Protein AF-A0A9D8F6D7-F1 (afdb_monomer_lite)

Structure (mmCIF, N/CA/C/O backbone):
data_AF-A0A9D8F6D7-F1
#
_entry.id   AF-A0A9D8F6D7-F1
#
loop_
_atom_site.group_PDB
_atom_site.id
_atom_site.type_symbol
_atom_site.label_atom_id
_atom_site.label_alt_id
_atom_site.label_comp_id
_atom_site.label_asym_id
_atom_site.label_entity_id
_atom_site.label_seq_id
_atom_site.pdbx_PDB_ins_code
_atom_site.Cartn_x
_atom_site.Cartn_y
_atom_site.Cartn_z
_atom_site.occupancy
_atom_site.B_iso_or_equiv
_atom_site.auth_seq_id
_atom_site.auth_comp_id
_atom_site.auth_asym_id
_atom_site.auth_atom_id
_atom_site.pdbx_PDB_model_num
ATOM 1 N N . MET A 1 1 ? -21.384 5.033 -8.209 1.00 51.31 1 MET A N 1
ATOM 2 C CA . MET A 1 1 ? -20.042 5.285 -8.781 1.00 51.31 1 MET A CA 1
ATOM 3 C C . MET A 1 1 ? -19.835 6.785 -8.864 1.00 51.31 1 MET A C 1
ATOM 5 O O . MET A 1 1 ? -20.815 7.475 -9.099 1.00 51.31 1 MET A O 1
ATOM 9 N N . MET A 1 2 ? -18.619 7.281 -8.631 1.00 64.06 2 MET A N 1
ATOM 10 C CA . MET A 1 2 ? -18.254 8.687 -8.852 1.00 64.06 2 MET A CA 1
ATOM 11 C C . MET A 1 2 ? -17.692 8.787 -10.283 1.00 64.06 2 MET A C 1
ATOM 13 O O . MET A 1 2 ? -16.533 8.427 -10.474 1.00 64.06 2 MET A O 1
ATOM 17 N N . PRO A 1 3 ? -18.507 9.145 -11.294 1.00 61.94 3 PRO A N 1
ATOM 18 C CA . PRO A 1 3 ? -18.174 8.940 -12.710 1.00 61.94 3 PRO A CA 1
ATOM 19 C C . PRO A 1 3 ? -16.981 9.775 -13.191 1.00 61.94 3 PRO A C 1
ATOM 21 O O . PRO A 1 3 ? -16.300 9.372 -14.127 1.00 61.94 3 PRO A O 1
ATOM 24 N N . ASP A 1 4 ? -16.696 10.888 -12.517 1.00 76.50 4 ASP A N 1
ATOM 25 C CA . ASP A 1 4 ? -15.629 11.817 -12.902 1.00 76.50 4 ASP A CA 1
ATOM 26 C C . ASP A 1 4 ? -14.266 11.463 -12.282 1.00 76.50 4 ASP A C 1
ATOM 28 O O . ASP A 1 4 ? -13.257 12.112 -12.559 1.00 76.50 4 ASP A O 1
ATOM 32 N N . LEU A 1 5 ? -14.210 10.435 -11.424 1.00 78.00 5 LEU A N 1
ATOM 33 C CA . LEU A 1 5 ? -12.960 9.974 -10.829 1.00 78.00 5 LEU A CA 1
ATOM 34 C C . LEU A 1 5 ? -12.329 8.876 -11.679 1.00 78.00 5 LEU A C 1
ATOM 36 O O . LEU A 1 5 ? -12.942 7.851 -11.974 1.00 78.00 5 LEU A O 1
ATOM 40 N N . MET A 1 6 ? -11.052 9.072 -12.007 1.00 85.94 6 MET A N 1
ATOM 41 C CA . MET A 1 6 ? -10.253 8.095 -12.735 1.00 85.94 6 MET A CA 1
ATOM 42 C C . MET A 1 6 ? -10.261 6.733 -12.028 1.00 85.94 6 MET A C 1
ATOM 44 O O . MET A 1 6 ? -9.765 6.586 -10.907 1.00 85.94 6 MET A O 1
ATOM 48 N N . GLN A 1 7 ? -10.735 5.711 -12.735 1.00 87.44 7 GLN A N 1
ATOM 49 C CA . GLN A 1 7 ? -10.592 4.326 -12.319 1.00 87.44 7 GLN A CA 1
ATOM 50 C C . GLN A 1 7 ? -9.231 3.785 -12.768 1.00 87.44 7 GLN A C 1
ATOM 52 O O . GLN A 1 7 ? -8.994 3.562 -13.951 1.00 87.44 7 GLN A O 1
ATOM 57 N N . VAL A 1 8 ? -8.327 3.558 -11.813 1.00 90.69 8 VAL A N 1
ATOM 58 C CA . VAL A 1 8 ? -6.956 3.113 -12.123 1.00 90.69 8 VAL A CA 1
ATOM 59 C C . VAL A 1 8 ? -6.908 1.645 -12.564 1.00 90.69 8 VAL A C 1
ATOM 61 O O . VAL A 1 8 ? -6.073 1.263 -13.378 1.00 90.69 8 VAL A O 1
ATOM 64 N N . ALA A 1 9 ? -7.808 0.803 -12.061 1.00 90.88 9 ALA A N 1
ATOM 65 C CA . ALA A 1 9 ? -7.942 -0.580 -12.502 1.00 90.88 9 ALA A CA 1
ATOM 66 C C . ALA A 1 9 ? -9.404 -1.041 -12.397 1.00 90.88 9 ALA A C 1
ATOM 68 O O . ALA A 1 9 ? -10.123 -0.596 -11.491 1.00 90.88 9 ALA A O 1
ATOM 69 N N . PRO A 1 10 ? -9.859 -1.954 -13.274 1.00 90.12 10 PRO A N 1
ATOM 70 C CA . PRO A 1 10 ? -11.062 -2.741 -13.022 1.00 90.12 10 PRO A CA 1
ATOM 71 C C . PRO A 1 10 ? -10.991 -3.429 -11.649 1.00 90.12 10 PRO A C 1
ATOM 73 O O . PRO A 1 10 ? -9.883 -3.737 -11.189 1.00 90.12 10 PRO A O 1
ATOM 76 N N . PRO A 1 11 ? -12.134 -3.706 -10.988 1.00 88.44 11 PRO A N 1
ATOM 77 C CA . PRO A 1 11 ? -12.141 -4.538 -9.790 1.00 88.44 11 PRO A CA 1
ATOM 78 C C . PRO A 1 11 ? -11.362 -5.832 -10.036 1.00 88.44 11 PRO A C 1
ATOM 80 O O . PRO A 1 11 ? -11.373 -6.352 -11.149 1.00 88.44 11 PRO A O 1
ATOM 83 N N . THR A 1 12 ? -10.641 -6.296 -9.014 1.00 85.94 12 THR A N 1
ATOM 84 C CA . THR A 1 12 ? -9.797 -7.509 -9.012 1.00 85.94 12 THR A CA 1
ATOM 85 C C . THR A 1 12 ? -8.627 -7.550 -10.006 1.00 85.94 12 THR A C 1
ATOM 87 O O . THR A 1 12 ? -7.770 -8.415 -9.862 1.00 85.94 12 THR A O 1
ATOM 90 N N . ALA A 1 13 ? -8.530 -6.632 -10.974 1.00 90.31 13 ALA A N 1
ATOM 91 C CA . ALA A 1 13 ? -7.471 -6.652 -11.989 1.00 90.31 13 ALA A CA 1
ATOM 92 C C . ALA A 1 13 ? -6.094 -6.257 -11.433 1.00 90.31 13 ALA A C 1
ATOM 94 O O . ALA A 1 13 ? -5.071 -6.751 -11.899 1.00 90.31 13 ALA A O 1
ATOM 95 N N . ALA A 1 14 ? -6.066 -5.376 -10.433 1.00 89.81 14 ALA A N 1
ATOM 96 C CA . ALA A 1 14 ? -4.858 -5.033 -9.698 1.00 89.81 14 ALA A CA 1
ATOM 97 C C . ALA A 1 14 ? -5.208 -4.637 -8.263 1.00 89.81 14 ALA A C 1
ATOM 99 O O . ALA A 1 14 ? -6.160 -3.894 -8.020 1.00 89.81 14 ALA A O 1
ATOM 100 N N . TRP A 1 15 ? -4.407 -5.100 -7.305 1.00 87.19 15 TRP A N 1
ATOM 101 C CA . TRP A 1 15 ? -4.507 -4.631 -5.927 1.00 87.19 15 TRP A CA 1
ATOM 102 C C . TRP A 1 15 ? -3.853 -3.248 -5.782 1.00 87.19 15 TRP A C 1
ATOM 104 O O . TRP A 1 15 ? -2.752 -3.025 -6.295 1.00 87.19 15 TRP A O 1
ATOM 114 N N . SER A 1 16 ? -4.527 -2.327 -5.094 1.00 87.12 16 SER A N 1
ATOM 115 C CA . SER A 1 16 ? -4.027 -0.983 -4.805 1.00 87.12 16 SER A CA 1
ATOM 116 C C . SER A 1 16 ? -4.606 -0.473 -3.497 1.00 87.12 16 SER A C 1
ATOM 118 O O . SER A 1 16 ? -5.827 -0.418 -3.343 1.00 87.12 16 SER A O 1
ATOM 120 N N . TYR A 1 17 ? -3.746 -0.021 -2.590 1.00 83.94 17 TYR A N 1
ATOM 121 C CA . TYR A 1 17 ? -4.181 0.628 -1.361 1.00 83.94 17 TYR A CA 1
ATOM 122 C C . TYR A 1 17 ? -5.011 1.883 -1.671 1.00 83.94 17 TYR A C 1
ATOM 124 O O . TYR A 1 17 ? -4.597 2.736 -2.465 1.00 83.94 17 TYR A O 1
ATOM 132 N N . ASN A 1 18 ? -6.189 2.001 -1.052 1.00 82.62 18 ASN A N 1
ATOM 133 C CA . ASN A 1 18 ? -7.173 3.021 -1.400 1.00 82.62 18 ASN A CA 1
ATOM 134 C C . ASN A 1 18 ? -7.941 3.531 -0.168 1.00 82.62 18 ASN A C 1
ATOM 136 O O . ASN A 1 18 ? -8.939 2.941 0.239 1.00 82.62 18 ASN A O 1
ATOM 140 N N . ASN A 1 19 ? -7.517 4.679 0.373 1.00 83.75 19 ASN A N 1
ATOM 141 C CA . ASN A 1 19 ? -8.223 5.355 1.470 1.00 83.75 19 ASN A CA 1
ATOM 142 C C . ASN A 1 19 ? -9.664 5.737 1.095 1.00 83.75 19 ASN A C 1
ATOM 144 O O . ASN A 1 19 ? -10.561 5.564 1.911 1.00 83.75 19 ASN A O 1
ATOM 148 N N . ALA A 1 20 ? -9.908 6.193 -0.140 1.00 84.12 20 ALA A N 1
ATOM 149 C CA . ALA A 1 20 ? -11.258 6.540 -0.588 1.00 84.12 20 ALA A CA 1
ATOM 150 C C . ALA A 1 20 ? -12.185 5.312 -0.612 1.00 84.12 20 ALA A C 1
ATOM 152 O O . ALA A 1 20 ? -13.378 5.433 -0.350 1.00 84.12 20 ALA A O 1
ATOM 153 N N . GLY A 1 21 ? -11.633 4.119 -0.862 1.00 86.38 21 GLY A N 1
ATOM 154 C CA . GLY A 1 21 ? -12.355 2.854 -0.725 1.00 86.38 21 GLY A CA 1
ATOM 155 C C . GLY A 1 21 ? -12.873 2.636 0.699 1.00 86.38 21 GLY A C 1
ATOM 156 O O . GLY A 1 21 ? -14.044 2.316 0.876 1.00 86.38 21 GLY A O 1
ATOM 157 N N . PHE A 1 22 ? -12.049 2.906 1.716 1.00 86.44 22 PHE A N 1
ATOM 158 C CA . PHE A 1 22 ? -12.490 2.864 3.113 1.00 86.44 22 PHE A CA 1
ATOM 159 C C . PHE A 1 22 ? -13.541 3.936 3.427 1.00 86.44 22 PHE A C 1
ATOM 161 O O . PHE A 1 22 ? -14.485 3.660 4.169 1.00 86.44 22 PHE A O 1
ATOM 168 N N . SER A 1 23 ? -13.441 5.142 2.857 1.00 88.44 23 SER A N 1
ATOM 169 C CA . SER A 1 23 ? -14.488 6.169 2.994 1.00 88.44 23 SER A CA 1
ATOM 170 C C . SER A 1 23 ? -15.832 5.688 2.425 1.00 88.44 23 SER A C 1
ATOM 172 O O . SER A 1 23 ? -16.872 5.884 3.051 1.00 88.44 23 SER A O 1
ATOM 174 N N . VAL A 1 24 ? -15.820 4.989 1.281 1.00 89.62 24 VAL A N 1
ATOM 175 C CA . VAL A 1 24 ? -17.025 4.362 0.707 1.00 89.62 24 VAL A CA 1
ATOM 176 C C . VAL A 1 24 ? -17.585 3.286 1.638 1.00 89.62 24 VAL A C 1
ATOM 178 O O . VAL A 1 24 ? -18.791 3.277 1.871 1.00 89.62 24 VAL A O 1
ATOM 181 N N . SER A 1 25 ? -16.742 2.430 2.225 1.00 88.06 25 SER A N 1
ATOM 182 C CA . SER A 1 25 ? -17.189 1.451 3.231 1.00 88.06 25 SER A CA 1
ATOM 183 C C . SER A 1 25 ? -17.844 2.125 4.439 1.00 88.06 25 SER A C 1
ATOM 185 O O . SER A 1 25 ? -18.863 1.647 4.930 1.00 88.06 25 SER A O 1
ATOM 187 N N . GLY A 1 26 ? -17.318 3.273 4.875 1.00 89.81 26 GLY A N 1
ATOM 188 C CA . GLY A 1 26 ? -17.944 4.089 5.913 1.00 89.81 26 GLY A CA 1
ATOM 189 C C . GLY A 1 26 ? -19.344 4.548 5.525 1.00 89.81 26 GLY A C 1
ATOM 190 O O . GLY A 1 26 ? -20.290 4.351 6.282 1.00 89.81 26 GLY A O 1
ATOM 191 N N . ARG A 1 27 ? -19.510 5.055 4.298 1.00 92.25 27 ARG A N 1
ATOM 192 C CA . ARG A 1 27 ? -20.824 5.468 3.791 1.00 92.25 27 ARG A CA 1
ATOM 193 C C . ARG A 1 27 ? -21.821 4.309 3.713 1.00 92.25 27 ARG A C 1
ATOM 195 O O . ARG A 1 27 ? -23.011 4.523 3.950 1.00 92.25 27 ARG A O 1
ATOM 202 N N . VAL A 1 28 ? -21.351 3.107 3.371 1.00 93.44 28 VAL A N 1
ATOM 203 C CA . VAL A 1 28 ? -22.163 1.881 3.411 1.00 93.44 28 VAL A CA 1
ATOM 204 C C . VAL A 1 28 ? -22.603 1.588 4.842 1.00 93.44 28 VAL A C 1
ATOM 206 O O . VAL A 1 28 ? -23.786 1.341 5.055 1.00 93.44 28 VAL A O 1
ATOM 209 N N . MET A 1 29 ? -21.693 1.680 5.818 1.00 89.19 29 MET A N 1
ATOM 210 C CA . MET A 1 29 ? -22.029 1.473 7.227 1.00 89.19 29 MET A CA 1
ATOM 211 C C . MET A 1 29 ? -23.115 2.450 7.688 1.00 89.19 29 MET A C 1
ATOM 213 O O . MET A 1 29 ? -24.134 2.004 8.196 1.00 89.19 29 MET A O 1
ATOM 217 N N . GLU A 1 30 ? -22.973 3.743 7.389 1.00 94.81 30 GLU A N 1
ATOM 218 C CA . GLU A 1 30 ? -23.989 4.759 7.706 1.00 94.81 30 GLU A CA 1
ATOM 219 C C . GLU A 1 30 ? -25.356 4.461 7.074 1.00 94.81 30 GLU A C 1
ATOM 221 O O . GLU A 1 30 ? -26.399 4.670 7.690 1.00 94.81 30 GLU A O 1
ATOM 226 N N . ALA A 1 31 ? -25.372 3.981 5.825 1.00 96.88 31 ALA A N 1
ATOM 227 C CA . ALA A 1 31 ? -26.613 3.636 5.135 1.00 96.88 31 ALA A CA 1
ATOM 228 C C . ALA A 1 31 ? -27.315 2.424 5.765 1.00 96.8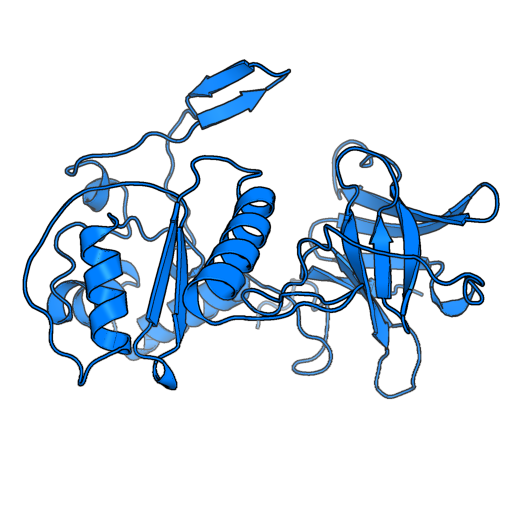8 31 ALA A C 1
ATOM 230 O O . ALA A 1 31 ? -28.542 2.385 5.793 1.00 96.88 31 ALA A O 1
ATOM 231 N N . VAL A 1 32 ? -26.545 1.447 6.250 1.00 96.00 32 VAL A N 1
ATOM 232 C CA . VAL A 1 32 ? -27.067 0.220 6.863 1.00 96.00 32 VAL A CA 1
ATOM 233 C C . VAL A 1 32 ? -27.518 0.461 8.303 1.00 96.00 32 VAL A C 1
ATOM 235 O O . VAL A 1 32 ? -28.565 -0.042 8.699 1.00 96.00 32 VAL A O 1
ATOM 238 N N . THR A 1 33 ? -26.753 1.222 9.090 1.00 91.62 33 THR A N 1
ATOM 239 C CA . THR A 1 33 ? -27.053 1.464 10.510 1.00 91.62 33 THR A CA 1
ATOM 240 C C . THR A 1 33 ? -28.053 2.596 10.726 1.00 91.62 33 THR A C 1
ATOM 242 O O . THR A 1 33 ? -28.676 2.662 11.782 1.00 91.62 33 THR A O 1
ATOM 245 N N . GLY A 1 34 ? -28.193 3.512 9.762 1.00 97.38 34 GLY A N 1
ATOM 246 C CA . GLY A 1 34 ? -28.982 4.735 9.927 1.00 97.38 34 GLY A CA 1
ATOM 247 C C . GLY A 1 34 ? -28.351 5.751 10.887 1.00 97.38 34 GLY A C 1
ATOM 248 O O . GLY A 1 34 ? -29.011 6.711 11.280 1.00 97.38 34 GLY A O 1
ATOM 249 N N . THR A 1 35 ? -27.087 5.558 11.269 1.00 96.31 35 THR A N 1
ATOM 250 C CA . THR A 1 35 ? -26.329 6.436 12.171 1.00 96.31 35 THR A CA 1
ATOM 251 C C . THR A 1 35 ? -25.126 7.046 11.453 1.00 96.31 35 THR A C 1
ATOM 253 O O . THR A 1 35 ? -24.725 6.584 10.387 1.00 96.31 35 THR A O 1
ATOM 256 N N . SER A 1 36 ? -24.547 8.115 12.012 1.00 94.38 36 SER A N 1
ATOM 257 C CA . SER A 1 36 ? -23.292 8.669 11.487 1.00 94.38 36 SER A CA 1
ATOM 258 C C . SER A 1 36 ? -22.150 7.670 11.657 1.00 94.38 36 SER A C 1
ATOM 260 O O . SER A 1 36 ? -22.187 6.833 12.560 1.00 94.38 36 SER A O 1
ATOM 262 N N . ILE A 1 37 ? -21.098 7.790 10.843 1.00 92.19 37 ILE A N 1
ATOM 263 C CA . ILE A 1 37 ? -19.952 6.883 10.936 1.00 92.19 37 ILE A CA 1
ATOM 264 C C . ILE A 1 37 ? -19.327 6.872 12.338 1.00 92.19 37 ILE A C 1
ATOM 266 O O . ILE A 1 37 ? -19.008 5.809 12.863 1.00 92.19 37 ILE A O 1
ATOM 270 N N . ASN A 1 38 ? -19.232 8.042 12.972 1.00 92.25 38 ASN A N 1
ATOM 271 C CA . ASN A 1 38 ? -18.690 8.203 14.322 1.00 92.25 38 ASN A CA 1
ATOM 272 C C . ASN A 1 38 ? -19.540 7.456 15.356 1.00 92.25 38 ASN A C 1
ATOM 274 O O . ASN A 1 38 ? -19.009 6.741 16.202 1.00 92.25 38 ASN A O 1
ATOM 278 N N . GLN A 1 39 ? -20.868 7.575 15.249 1.00 93.25 39 GLN A N 1
ATOM 279 C CA . GLN A 1 39 ? -21.798 6.880 16.135 1.00 93.25 39 GLN A CA 1
ATOM 280 C C . GLN A 1 39 ? -21.762 5.367 15.901 1.00 93.25 39 GLN A C 1
ATOM 282 O O . GLN A 1 39 ? -21.666 4.600 16.849 1.00 93.25 39 GLN A O 1
ATOM 287 N N . ALA A 1 40 ? -21.774 4.930 14.640 1.00 91.31 40 ALA A N 1
ATOM 288 C CA . ALA A 1 40 ? -21.710 3.517 14.287 1.00 91.31 40 ALA A CA 1
ATOM 289 C C . ALA A 1 40 ? -20.424 2.850 14.800 1.00 91.31 40 ALA A C 1
ATOM 291 O O . ALA A 1 40 ? -20.491 1.786 15.405 1.00 91.31 40 ALA A O 1
ATOM 292 N N . VAL A 1 41 ? -19.254 3.470 14.607 1.00 88.00 41 VAL A N 1
ATOM 293 C CA . VAL A 1 41 ? -17.980 2.935 15.122 1.00 88.00 41 VAL A CA 1
ATOM 294 C C . VAL A 1 41 ? -17.984 2.892 16.654 1.00 88.00 41 VAL A C 1
ATOM 296 O O . VAL A 1 41 ? -17.540 1.905 17.243 1.00 88.00 41 VAL A O 1
ATOM 299 N N . ARG A 1 42 ? -18.527 3.923 17.311 1.00 90.06 42 ARG A N 1
ATOM 300 C CA . ARG A 1 42 ? -18.669 3.947 18.769 1.00 90.06 42 ARG A CA 1
ATOM 301 C C . ARG A 1 42 ? -19.537 2.793 19.277 1.00 90.06 42 ARG A C 1
ATOM 303 O O . ARG A 1 42 ? -19.084 2.036 20.130 1.00 90.06 42 ARG A O 1
ATOM 310 N N . ASP A 1 43 ? -20.736 2.633 18.728 1.00 86.31 43 ASP A N 1
ATOM 311 C CA . ASP A 1 43 ? -21.730 1.675 19.227 1.00 86.31 43 ASP A CA 1
ATOM 312 C C . ASP A 1 43 ? -21.400 0.226 18.878 1.00 86.31 43 ASP A C 1
ATOM 314 O O . ASP A 1 43 ? -21.698 -0.677 19.654 1.00 86.31 43 ASP A O 1
ATOM 318 N N . LEU A 1 44 ? -20.797 -0.008 17.710 1.00 82.00 44 LEU A N 1
ATOM 319 C CA . LEU A 1 44 ? -20.509 -1.356 17.221 1.00 82.00 44 LEU A CA 1
ATOM 320 C C . LEU A 1 44 ? -19.133 -1.866 17.652 1.00 82.00 44 LEU A C 1
ATOM 322 O O . LEU A 1 44 ? -18.928 -3.077 17.683 1.00 82.00 44 LEU A O 1
ATOM 326 N N . ILE A 1 45 ? -18.184 -0.968 17.944 1.00 84.88 45 ILE A N 1
ATOM 327 C CA . ILE A 1 45 ? -16.787 -1.337 18.208 1.00 84.88 45 ILE A CA 1
ATOM 328 C C . ILE A 1 45 ? -16.322 -0.783 19.551 1.00 84.88 45 ILE A C 1
ATOM 330 O O . ILE A 1 45 ? -15.958 -1.563 20.427 1.00 84.88 45 ILE A O 1
ATOM 334 N N . PHE A 1 46 ? -16.323 0.539 19.742 1.00 89.69 46 PHE A N 1
ATOM 335 C CA . PHE A 1 46 ? -15.664 1.126 20.916 1.00 89.69 46 PHE A CA 1
ATOM 336 C C . PHE A 1 46 ? -16.349 0.732 22.225 1.00 89.69 46 PHE A C 1
ATOM 338 O O . PHE A 1 46 ? -15.694 0.240 23.138 1.00 89.69 46 PHE A O 1
ATOM 345 N N . THR A 1 47 ? -17.667 0.906 22.319 1.00 87.31 47 THR A N 1
ATOM 346 C CA . THR A 1 47 ? -18.427 0.602 23.534 1.00 87.31 47 THR A CA 1
ATOM 347 C C . THR A 1 47 ? -18.474 -0.900 23.842 1.00 87.31 47 THR A C 1
ATOM 349 O O . THR A 1 47 ? -18.155 -1.249 24.979 1.00 87.31 47 THR A O 1
ATOM 352 N N . PRO A 1 48 ? -18.787 -1.807 22.890 1.00 81.62 48 PRO A N 1
ATOM 353 C CA . PRO A 1 48 ? -18.824 -3.246 23.170 1.00 81.62 48 PRO A CA 1
ATOM 354 C C . PRO A 1 48 ? -17.472 -3.829 23.585 1.00 81.62 48 PRO A C 1
ATOM 356 O O . PRO A 1 48 ? -17.431 -4.750 24.395 1.00 81.62 48 PRO A O 1
ATOM 359 N N . LEU A 1 49 ? -16.373 -3.289 23.050 1.00 79.06 49 LEU A N 1
ATOM 360 C CA . LEU A 1 49 ? -15.020 -3.745 23.373 1.00 79.06 49 LEU A CA 1
ATOM 361 C C . LEU A 1 49 ? -14.396 -2.997 24.558 1.00 79.06 49 LEU A C 1
ATOM 363 O O . LEU A 1 49 ? -13.259 -3.288 24.909 1.00 79.06 49 LEU A O 1
ATOM 367 N N . GLY A 1 50 ? -15.110 -2.049 25.175 1.00 86.00 50 GLY A N 1
ATOM 368 C CA . GLY A 1 50 ? -14.621 -1.295 26.331 1.00 86.00 50 GLY A CA 1
ATOM 369 C C . GLY A 1 50 ? -13.496 -0.300 26.021 1.00 86.00 50 GLY A C 1
ATOM 370 O O . GLY A 1 50 ? -12.744 0.052 26.925 1.00 86.00 50 GLY A O 1
ATOM 371 N N . LEU A 1 51 ? -13.389 0.175 24.775 1.00 89.75 51 LEU A N 1
ATOM 372 C CA . LEU A 1 51 ? -12.340 1.091 24.310 1.00 89.75 51 LEU A CA 1
ATOM 373 C C . LEU A 1 51 ? -12.622 2.530 24.774 1.00 89.75 51 LEU A C 1
ATOM 375 O O . LEU A 1 51 ? -13.060 3.385 24.002 1.00 89.75 51 LEU A O 1
ATOM 379 N N . ALA A 1 52 ? -12.445 2.780 26.071 1.00 89.44 52 ALA A N 1
ATOM 380 C CA . ALA A 1 52 ? -12.911 3.991 26.748 1.00 89.44 52 ALA A CA 1
ATOM 381 C C . ALA A 1 52 ? -12.250 5.299 26.268 1.00 89.44 52 ALA A C 1
ATOM 383 O O . ALA A 1 52 ? -12.821 6.376 26.442 1.00 89.44 52 ALA A O 1
ATOM 384 N N . HIS A 1 53 ? -11.065 5.216 25.670 1.00 90.81 53 HIS A N 1
ATOM 385 C CA . HIS A 1 53 ? -10.275 6.345 25.181 1.00 90.81 53 HIS A CA 1
ATOM 386 C C . HIS A 1 53 ? -10.313 6.467 23.650 1.00 90.81 53 HIS A C 1
ATOM 388 O O . HIS A 1 53 ? -9.735 7.409 23.099 1.00 90.81 53 HIS A O 1
ATOM 394 N N . ALA A 1 54 ? -10.965 5.529 22.956 1.00 89.94 54 ALA A N 1
ATOM 395 C CA . ALA A 1 54 ? -11.111 5.556 21.511 1.00 89.94 54 ALA A CA 1
ATOM 396 C C . ALA A 1 54 ? -12.051 6.683 21.058 1.00 89.94 54 ALA A C 1
ATOM 398 O O . ALA A 1 54 ? -13.110 6.932 21.642 1.00 89.94 54 ALA A O 1
ATOM 399 N N . GLY A 1 55 ? -11.674 7.357 19.976 1.00 90.69 55 GLY A N 1
ATOM 400 C CA . GLY A 1 55 ? -12.428 8.464 19.405 1.00 90.69 55 GLY A CA 1
ATOM 401 C C . GLY A 1 55 ? -12.245 8.577 17.898 1.00 90.69 55 GLY A C 1
ATOM 402 O O . GLY A 1 55 ? -11.255 8.133 17.331 1.00 90.69 55 GLY A O 1
ATOM 403 N N . SER A 1 56 ? -13.216 9.203 17.252 1.00 89.75 56 SER A N 1
ATOM 404 C CA . SER A 1 56 ? -13.290 9.463 15.808 1.00 89.75 56 SER A CA 1
ATOM 405 C C . SER A 1 56 ? -13.431 10.956 15.479 1.00 89.75 56 SER A C 1
ATOM 407 O O . SER A 1 56 ? -13.569 11.338 14.321 1.00 89.75 56 SER A O 1
ATOM 409 N N . THR A 1 57 ? -13.422 11.819 16.498 1.00 88.94 57 THR A N 1
ATOM 410 C CA . THR A 1 57 ? -13.576 13.272 16.366 1.00 88.94 57 THR A CA 1
ATOM 411 C C . THR A 1 57 ? -12.672 14.028 17.336 1.00 88.94 57 THR A C 1
ATOM 413 O O . THR A 1 57 ? -12.342 13.528 18.411 1.00 88.94 57 THR A O 1
ATOM 416 N N . ALA A 1 58 ? -12.346 15.284 17.000 1.00 85.50 58 ALA A N 1
ATOM 417 C CA . ALA A 1 58 ? -11.538 16.173 17.846 1.00 85.50 58 ALA A CA 1
ATOM 418 C C . ALA A 1 58 ? -11.973 16.176 19.316 1.00 85.50 58 ALA A C 1
ATOM 420 O O . ALA A 1 58 ? -11.144 16.032 20.212 1.00 85.50 58 ALA A O 1
ATOM 421 N N . GLY A 1 59 ? -13.277 16.327 19.557 1.00 87.00 59 GLY A N 1
ATOM 422 C CA . GLY A 1 59 ? -13.830 16.402 20.907 1.00 87.00 59 GLY A CA 1
ATOM 423 C C . GLY A 1 59 ? -13.670 15.112 21.709 1.00 87.00 59 GLY A C 1
ATOM 424 O O . GLY A 1 59 ? -13.618 15.174 22.931 1.00 87.00 59 GLY A O 1
ATOM 425 N N . GLU A 1 60 ? -13.554 13.960 21.047 1.00 87.81 60 GLU A N 1
ATOM 426 C CA . GLU A 1 60 ? -13.443 12.659 21.711 1.00 87.81 60 GLU A CA 1
ATOM 427 C C . GLU A 1 60 ? -12.010 12.361 22.158 1.00 87.81 60 GLU A C 1
ATOM 429 O O . GLU A 1 60 ? -11.811 11.838 23.250 1.00 87.81 60 GLU A O 1
ATOM 434 N N . PHE A 1 61 ? -10.995 12.723 21.368 1.00 81.19 61 PHE A N 1
ATOM 435 C CA . PHE A 1 61 ? -9.603 12.436 21.735 1.00 81.19 61 PHE A CA 1
ATOM 436 C C . PHE A 1 61 ? -8.873 13.605 22.421 1.00 81.19 61 PHE A C 1
ATOM 438 O O . PHE A 1 61 ? -7.952 13.351 23.193 1.00 81.19 61 PHE A O 1
ATOM 445 N N . LEU A 1 62 ? -9.287 14.870 22.247 1.00 84.81 62 LEU A N 1
ATOM 446 C CA . LEU A 1 62 ? -8.643 16.013 22.930 1.00 84.81 62 LEU A CA 1
ATOM 447 C C . LEU A 1 62 ? -8.922 16.078 24.440 1.00 84.81 62 LEU A C 1
ATOM 449 O O . LEU A 1 62 ? -8.176 16.729 25.167 1.00 84.81 62 LEU A O 1
ATOM 453 N N . VAL A 1 63 ? -9.984 15.422 24.913 1.00 87.38 63 VAL A N 1
ATOM 454 C CA . VAL A 1 63 ? -10.319 15.329 26.348 1.00 87.38 63 VAL A CA 1
ATOM 455 C C . VAL A 1 63 ? -9.556 14.212 27.069 1.00 87.38 63 VAL A C 1
ATOM 457 O O . VAL A 1 63 ? -9.659 14.077 28.286 1.00 87.38 63 VAL A O 1
ATOM 460 N N . ASN A 1 64 ? -8.776 13.426 26.325 1.00 86.69 64 ASN A N 1
ATOM 461 C CA . ASN A 1 64 ? -7.890 12.392 26.840 1.00 86.69 64 ASN A CA 1
ATOM 462 C C . ASN A 1 64 ? -6.442 12.907 26.935 1.00 86.69 64 ASN A C 1
ATOM 464 O O . ASN A 1 64 ? -6.125 14.044 26.577 1.00 86.69 64 ASN A O 1
ATOM 468 N N . ARG A 1 65 ? -5.522 12.053 27.401 1.00 85.19 65 ARG A N 1
ATOM 469 C CA . ARG A 1 65 ? -4.083 12.301 27.222 1.00 85.19 65 A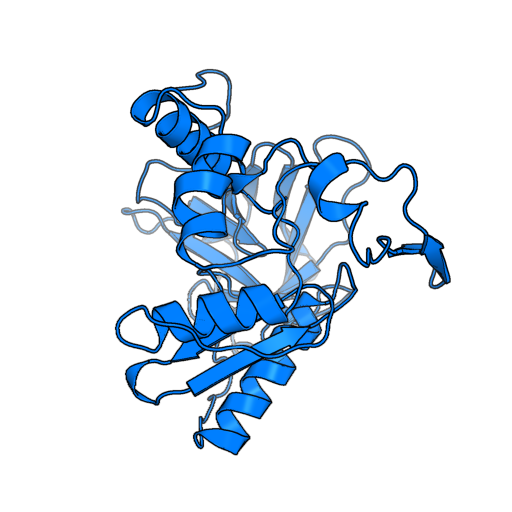RG A CA 1
ATOM 470 C C . ARG A 1 65 ? -3.781 12.278 25.722 1.00 85.19 65 ARG A C 1
ATOM 472 O O . ARG A 1 65 ? -3.818 11.218 25.113 1.00 85.19 65 ARG A O 1
ATOM 479 N N . PHE A 1 66 ? -3.514 13.447 25.150 1.00 83.94 66 PHE A N 1
ATOM 480 C CA . PHE A 1 66 ? -3.409 13.636 23.707 1.00 83.94 66 PHE A CA 1
ATOM 481 C C . PHE A 1 66 ? -1.976 13.974 23.278 1.00 83.94 66 PHE A C 1
ATOM 483 O O . PHE A 1 66 ? -1.401 14.973 23.723 1.00 83.94 66 PHE A O 1
ATOM 490 N N . ALA A 1 67 ? -1.411 13.168 22.377 1.00 84.56 67 ALA A N 1
ATOM 491 C CA . ALA A 1 67 ? -0.135 13.454 21.732 1.00 84.56 67 ALA A CA 1
ATOM 492 C C . ALA A 1 67 ? -0.330 14.355 20.507 1.00 84.56 67 ALA A C 1
ATOM 494 O O . ALA A 1 67 ? -0.978 13.990 19.527 1.00 84.56 67 ALA A O 1
ATOM 495 N N . ALA A 1 68 ? 0.289 15.534 20.530 1.00 83.12 68 ALA A N 1
ATOM 496 C CA . ALA A 1 68 ? 0.262 16.421 19.378 1.00 83.12 68 ALA A CA 1
ATOM 497 C C . ALA A 1 68 ? 1.188 15.918 18.254 1.00 83.12 68 ALA A C 1
ATOM 499 O O . ALA A 1 68 ? 2.320 15.487 18.499 1.00 83.12 68 ALA A O 1
ATOM 500 N N . GLY A 1 69 ? 0.719 16.018 17.009 1.00 80.81 69 GLY A N 1
ATOM 501 C CA . GLY A 1 69 ? 1.489 15.624 15.829 1.00 80.81 69 GLY A CA 1
ATOM 502 C C . GLY A 1 69 ? 2.732 16.493 15.632 1.00 80.81 69 GLY A C 1
ATOM 503 O O . GLY A 1 69 ? 2.672 17.716 15.761 1.00 80.81 69 GLY A O 1
ATOM 504 N N . HIS A 1 70 ? 3.859 15.867 15.299 1.00 83.56 70 HIS A N 1
ATOM 505 C CA . HIS A 1 70 ? 5.102 16.552 14.953 1.00 83.56 70 HIS A CA 1
ATOM 506 C C . HIS A 1 70 ? 5.548 16.145 13.547 1.00 83.56 70 HIS A C 1
ATOM 508 O O . HIS A 1 70 ? 5.401 14.996 13.139 1.00 83.56 70 HIS A O 1
ATOM 514 N N . GLY A 1 71 ? 6.105 17.095 12.803 1.00 78.81 71 GLY A N 1
ATOM 515 C CA . GLY A 1 71 ? 6.774 16.843 11.531 1.00 78.81 71 GLY A CA 1
ATOM 516 C C . GLY A 1 71 ? 8.251 17.203 11.611 1.00 78.81 71 GLY A C 1
ATOM 517 O O . GLY A 1 71 ? 8.705 17.790 12.589 1.00 78.81 71 GLY A O 1
ATOM 518 N N . VAL A 1 72 ? 9.000 16.902 10.553 1.00 80.25 72 VAL A N 1
ATOM 519 C CA . VAL A 1 72 ? 10.383 17.366 10.384 1.00 80.25 72 VAL A CA 1
ATOM 520 C C . VAL A 1 72 ? 10.448 18.264 9.155 1.00 80.25 72 VAL A C 1
ATOM 522 O O . VAL A 1 72 ? 9.954 17.902 8.087 1.00 80.25 72 VAL A O 1
ATOM 525 N N . ARG A 1 73 ? 11.055 19.444 9.293 1.00 82.12 73 ARG A N 1
ATOM 526 C CA . ARG A 1 73 ? 11.321 20.371 8.188 1.00 82.12 73 ARG A CA 1
ATOM 527 C C . ARG A 1 73 ? 12.767 20.827 8.281 1.00 82.12 73 ARG A C 1
ATOM 529 O O . ARG A 1 73 ? 13.184 21.330 9.316 1.00 82.12 73 ARG A O 1
ATOM 536 N N . ASN A 1 74 ? 13.530 20.638 7.204 1.00 85.25 74 ASN A N 1
ATOM 537 C CA . ASN A 1 74 ? 14.958 20.975 7.149 1.00 85.25 74 ASN A CA 1
ATOM 538 C C . ASN A 1 74 ? 15.761 20.364 8.318 1.00 85.25 74 ASN A C 1
ATOM 540 O O . ASN A 1 74 ? 16.604 21.025 8.913 1.00 85.25 74 ASN A O 1
ATOM 544 N N . GLY A 1 75 ? 15.448 19.116 8.686 1.00 84.50 75 GLY A N 1
ATOM 545 C CA . GLY A 1 75 ? 16.103 18.400 9.788 1.00 84.50 75 GLY A CA 1
ATOM 546 C C . GLY A 1 75 ? 15.657 18.804 11.198 1.00 84.50 75 GLY A C 1
ATOM 547 O O . GLY A 1 75 ? 16.035 18.132 12.151 1.00 84.50 75 GLY A O 1
ATOM 548 N N . ALA A 1 76 ? 14.824 19.837 11.352 1.00 87.81 76 ALA A N 1
ATOM 549 C CA . ALA A 1 76 ? 14.311 20.272 12.648 1.00 87.81 76 ALA A CA 1
ATOM 550 C C . ALA A 1 76 ? 12.874 19.766 12.887 1.00 87.81 76 ALA A C 1
ATOM 552 O O . ALA A 1 76 ? 12.037 19.865 11.979 1.00 87.81 76 ALA A O 1
ATOM 553 N N . PRO A 1 77 ? 12.553 19.246 14.088 1.00 89.12 77 PRO A N 1
ATOM 554 C CA . PRO A 1 77 ? 11.184 18.906 14.443 1.00 89.12 77 PRO A CA 1
ATOM 555 C C . PRO A 1 77 ? 10.339 20.177 14.592 1.00 89.12 77 PRO A C 1
ATOM 557 O O . PRO A 1 77 ? 10.805 21.195 15.103 1.00 89.12 77 PRO A O 1
ATOM 560 N N . PHE A 1 78 ? 9.078 20.117 14.179 1.00 88.00 78 PHE A N 1
ATOM 561 C CA . PHE A 1 78 ? 8.105 21.180 14.411 1.00 88.00 78 PHE A CA 1
ATOM 562 C C . PHE A 1 78 ? 6.759 20.595 14.833 1.00 88.00 78 PHE A C 1
ATOM 564 O O . PHE A 1 78 ? 6.371 19.510 14.401 1.00 88.00 78 PHE A O 1
ATOM 571 N N . LEU A 1 79 ? 6.035 21.342 15.662 1.00 88.38 79 LEU A N 1
ATOM 572 C CA . LEU A 1 79 ? 4.678 21.003 16.073 1.00 88.38 79 LEU A CA 1
ATOM 573 C C . LEU A 1 79 ? 3.695 21.280 14.930 1.00 88.38 79 LEU A C 1
ATOM 575 O O . LEU A 1 79 ? 3.640 22.397 14.410 1.00 88.38 79 LEU A O 1
ATOM 579 N N . GLN A 1 80 ? 2.895 20.286 14.556 1.00 83.75 80 GLN A N 1
ATOM 580 C CA . GLN A 1 80 ? 1.905 20.418 13.494 1.00 83.75 80 GLN A CA 1
ATOM 581 C C . GLN A 1 80 ? 0.733 21.291 13.960 1.00 83.75 80 GLN A C 1
ATOM 583 O O . GLN A 1 80 ? 0.048 20.976 14.933 1.00 83.75 80 GLN A O 1
ATOM 588 N N . ARG A 1 81 ? 0.509 22.414 13.267 1.00 86.19 81 ARG A N 1
ATOM 589 C CA . ARG A 1 81 ? -0.591 23.353 13.530 1.00 86.19 81 ARG A CA 1
ATOM 590 C C . ARG A 1 81 ? -1.200 23.865 12.210 1.00 86.19 81 ARG A C 1
ATOM 592 O O . ARG A 1 81 ? -0.428 24.137 11.289 1.00 86.19 81 ARG A O 1
ATOM 599 N N . PRO A 1 82 ? -2.535 24.047 12.128 1.00 83.44 82 PRO A N 1
ATOM 600 C CA . PRO A 1 82 ? -3.522 23.645 13.134 1.00 83.44 82 PRO A CA 1
ATOM 601 C C . PRO A 1 82 ? -3.615 22.116 13.244 1.00 83.44 82 PRO A C 1
ATOM 603 O O . PRO A 1 82 ? -3.287 21.395 12.303 1.00 83.44 82 PRO A O 1
ATOM 606 N N . PHE A 1 83 ? -4.059 21.626 14.401 1.00 78.75 83 PHE A N 1
ATOM 607 C CA . PHE A 1 83 ? -4.531 20.251 14.487 1.00 78.75 83 PHE A CA 1
ATOM 608 C C . PHE A 1 83 ? -5.897 20.175 13.795 1.00 78.75 83 PHE A C 1
ATOM 610 O O . PHE A 1 83 ? -6.804 20.927 14.147 1.00 78.75 83 PHE A O 1
ATOM 617 N N . SER A 1 84 ? -6.033 19.288 12.812 1.00 75.25 84 SER A N 1
ATOM 618 C CA . SER A 1 84 ? -7.303 19.004 12.147 1.00 75.25 84 SER A CA 1
ATOM 619 C C . SER A 1 84 ? -7.480 17.492 12.079 1.00 75.25 84 SER A C 1
ATOM 621 O O . SER A 1 84 ? -6.614 16.840 11.490 1.00 75.25 84 SER A O 1
ATOM 623 N N . PRO A 1 85 ? -8.581 16.939 12.619 1.00 72.25 85 PRO A N 1
ATOM 624 C CA . PRO A 1 85 ? -8.975 15.571 12.313 1.00 72.25 85 PRO A CA 1
ATOM 625 C C . PRO A 1 85 ? -9.142 15.415 10.799 1.00 72.25 85 PRO A C 1
ATOM 627 O O . PRO A 1 85 ? -9.520 16.365 10.099 1.00 72.25 85 PRO A O 1
ATOM 630 N N . SER A 1 86 ? -8.850 14.230 10.288 1.00 73.12 86 SER A N 1
ATOM 631 C CA . SER A 1 86 ? -9.176 13.840 8.926 1.00 73.12 86 SER A CA 1
ATOM 632 C C . SER A 1 86 ? -10.680 13.615 8.783 1.00 73.12 86 SER A C 1
ATOM 634 O O . SER A 1 86 ? -11.335 12.975 9.595 1.00 73.12 86 SER A O 1
ATOM 636 N N . VAL A 1 87 ? -11.244 14.051 7.660 1.00 71.56 87 VAL A N 1
ATOM 637 C CA . VAL A 1 87 ? -12.644 13.739 7.318 1.00 71.56 87 VAL A CA 1
ATOM 638 C C . VAL A 1 87 ? -12.861 12.259 6.975 1.00 71.56 87 VAL A C 1
ATOM 640 O O . VAL A 1 87 ? -13.993 11.819 6.804 1.00 71.56 87 VAL A O 1
ATOM 643 N N . SER A 1 88 ? -11.786 11.476 6.843 1.00 79.50 88 SER A N 1
ATOM 644 C CA . SER A 1 88 ? -11.842 10.069 6.452 1.00 79.50 88 SER A CA 1
ATOM 645 C C . SER A 1 88 ? -11.624 9.142 7.646 1.00 79.50 88 SER A C 1
ATOM 647 O O . SER A 1 88 ? -10.655 8.379 7.669 1.00 79.50 88 SER A O 1
ATOM 649 N N . VAL A 1 89 ? -12.552 9.182 8.603 1.00 83.06 89 VAL A N 1
ATOM 650 C CA . VAL A 1 89 ? -12.548 8.376 9.840 1.00 83.06 89 VAL A CA 1
ATOM 651 C C . VAL A 1 89 ? -12.204 6.915 9.581 1.00 83.06 89 VAL A C 1
ATOM 653 O O . VAL A 1 89 ? -11.255 6.380 10.152 1.00 83.06 89 VAL A O 1
ATOM 656 N N . THR A 1 90 ? -12.881 6.302 8.615 1.00 84.38 90 THR A N 1
ATOM 657 C CA . THR A 1 90 ? -12.699 4.890 8.256 1.00 84.38 90 THR A CA 1
ATOM 658 C C . THR A 1 90 ? -11.355 4.539 7.628 1.00 84.38 90 THR A C 1
ATOM 660 O O . THR A 1 90 ? -11.040 3.358 7.517 1.00 84.38 90 THR A O 1
ATOM 663 N N . ALA A 1 91 ? -10.565 5.525 7.198 1.00 81.56 91 ALA A N 1
ATOM 664 C CA . ALA A 1 91 ? -9.269 5.299 6.558 1.00 81.56 91 ALA A CA 1
ATOM 665 C C . ALA A 1 91 ? -8.072 5.595 7.474 1.00 81.56 91 ALA A C 1
ATOM 667 O O . ALA A 1 91 ? -6.936 5.358 7.059 1.00 81.56 91 ALA A O 1
ATOM 668 N N . GLY A 1 92 ? -8.300 6.120 8.684 1.00 78.69 92 GLY A N 1
ATOM 669 C CA . GLY A 1 92 ? -7.217 6.331 9.647 1.00 78.69 92 GLY A CA 1
ATOM 670 C C . GLY A 1 92 ? -7.374 7.488 10.629 1.00 78.69 92 GLY A C 1
ATOM 671 O O . GLY A 1 92 ? -6.353 7.911 11.157 1.00 78.69 92 GLY A O 1
ATOM 672 N N . ASP A 1 93 ? -8.583 8.007 10.871 1.00 82.50 93 ASP A N 1
ATOM 673 C CA . ASP A 1 93 ? -8.786 9.107 11.842 1.00 82.50 93 ASP A CA 1
ATOM 674 C C . ASP A 1 93 ? -9.291 8.649 13.215 1.00 82.50 93 ASP A C 1
ATOM 676 O O . ASP A 1 93 ? -9.759 9.444 14.026 1.00 82.50 93 ASP A O 1
ATOM 680 N N . VAL A 1 94 ? -9.217 7.346 13.481 1.00 86.31 94 VAL A N 1
ATOM 681 C CA . VAL A 1 94 ? -9.524 6.806 14.802 1.00 86.31 94 VAL A CA 1
ATOM 682 C C . VAL A 1 94 ? -8.331 7.056 15.725 1.00 86.31 94 VAL A C 1
ATOM 684 O O . VAL A 1 94 ? -7.249 6.501 15.528 1.00 86.31 94 VAL A O 1
ATOM 687 N N . GLY A 1 95 ? -8.534 7.899 16.734 1.00 85.88 95 GLY A N 1
ATOM 688 C CA . GLY A 1 95 ? -7.611 8.083 17.845 1.00 85.88 95 GLY A CA 1
ATOM 689 C C . GLY A 1 95 ? -7.832 6.993 18.886 1.00 85.88 95 GLY A C 1
ATOM 690 O O . GLY A 1 95 ? -8.958 6.778 19.321 1.00 85.88 95 GLY A O 1
ATOM 691 N N . VAL A 1 96 ? -6.765 6.311 19.285 1.00 84.38 96 VAL A N 1
ATOM 692 C CA . VAL A 1 96 ? -6.773 5.284 20.334 1.00 84.38 96 VAL A CA 1
ATOM 693 C C . VAL A 1 96 ? -5.499 5.393 21.150 1.00 84.38 96 VAL A C 1
ATOM 695 O O . VAL A 1 96 ? -4.446 5.753 20.623 1.00 84.38 96 VAL A O 1
ATOM 698 N N . CYS A 1 97 ? -5.573 5.028 22.425 1.00 84.75 97 CYS A N 1
ATOM 699 C CA . CYS A 1 97 ? -4.383 4.710 23.197 1.00 84.75 97 CYS A CA 1
ATOM 700 C C . CYS A 1 97 ? -4.057 3.213 23.043 1.00 84.75 97 CYS A C 1
ATOM 702 O O . CYS A 1 97 ? -4.883 2.394 22.637 1.00 84.75 97 CYS A O 1
ATOM 704 N N . ILE A 1 98 ? -2.831 2.831 23.385 1.00 78.56 98 ILE A N 1
ATOM 705 C CA . ILE A 1 98 ? -2.381 1.438 23.262 1.00 78.56 98 ILE A CA 1
ATOM 706 C C . ILE A 1 98 ? -3.128 0.474 24.196 1.00 78.56 98 ILE A C 1
ATOM 708 O O . ILE A 1 98 ? -3.145 -0.716 23.923 1.00 78.56 98 ILE A O 1
ATOM 712 N N . THR A 1 99 ? -3.778 0.951 25.261 1.00 79.44 99 THR A N 1
ATOM 713 C CA . THR A 1 99 ? -4.544 0.087 26.181 1.00 79.44 99 THR A CA 1
ATOM 714 C C . THR A 1 99 ? -5.778 -0.451 25.496 1.00 79.44 99 THR A C 1
ATOM 716 O O . THR A 1 99 ? -5.981 -1.658 25.435 1.00 79.44 99 THR A O 1
ATOM 719 N N . ASP A 1 100 ? -6.533 0.456 24.888 1.00 84.56 100 ASP A N 1
ATOM 720 C CA . ASP A 1 100 ? -7.722 0.150 24.110 1.00 84.56 100 ASP A CA 1
ATOM 721 C C . ASP A 1 100 ? -7.356 -0.704 22.897 1.00 84.56 100 ASP A C 1
ATOM 723 O O . ASP A 1 100 ? -8.056 -1.635 22.510 1.00 84.56 100 ASP A O 1
ATOM 727 N N . LEU A 1 101 ? -6.197 -0.450 22.305 1.00 82.06 101 LEU A N 1
ATOM 728 C CA . LEU A 1 101 ? -5.753 -1.278 21.208 1.00 82.06 101 LEU A CA 1
ATOM 729 C C . LEU A 1 101 ? -5.287 -2.679 21.653 1.00 82.06 101 LEU A C 1
ATOM 731 O O . LEU A 1 101 ? -5.615 -3.658 20.991 1.00 82.06 101 LEU A O 1
ATOM 735 N N . LEU A 1 102 ? -4.554 -2.827 22.755 1.00 78.06 102 LEU A N 1
ATOM 736 C CA . LEU A 1 102 ? -4.231 -4.154 23.293 1.00 78.06 102 LEU A CA 1
ATOM 737 C C . LEU A 1 102 ? -5.503 -4.903 23.703 1.00 78.06 102 LEU A C 1
ATOM 739 O O . LEU A 1 102 ? -5.572 -6.118 23.550 1.00 78.06 102 LEU A O 1
ATOM 743 N N . GLN A 1 103 ? -6.528 -4.188 24.160 1.00 77.88 103 GLN A N 1
ATOM 744 C CA . GLN A 1 103 ? -7.860 -4.733 24.390 1.00 77.88 103 GLN A CA 1
ATOM 745 C C . GLN A 1 103 ? -8.508 -5.221 23.084 1.00 77.88 103 GLN A C 1
ATOM 747 O O . GLN A 1 103 ? -8.959 -6.364 23.014 1.00 77.88 103 GLN A O 1
ATOM 752 N N . TYR A 1 104 ? -8.450 -4.421 22.016 1.00 78.44 104 TYR A N 1
ATOM 753 C CA . TYR A 1 104 ? -8.860 -4.826 20.667 1.00 78.44 104 TYR A CA 1
ATOM 754 C C . TYR A 1 104 ? -8.064 -6.042 20.152 1.00 78.44 104 TYR A C 1
ATOM 756 O O . TYR A 1 104 ? -8.633 -6.947 19.541 1.00 78.44 104 TYR A O 1
ATOM 764 N N . ALA A 1 105 ? -6.760 -6.110 20.439 1.00 73.75 105 ALA A N 1
ATOM 765 C CA . ALA A 1 105 ? -5.895 -7.238 20.097 1.00 73.75 105 ALA A CA 1
ATOM 766 C C . ALA A 1 105 ? -6.311 -8.511 20.839 1.00 73.75 105 ALA A C 1
ATOM 768 O O . ALA A 1 105 ? -6.454 -9.567 20.230 1.00 73.75 105 ALA A O 1
ATOM 769 N N . ARG A 1 106 ? -6.544 -8.402 22.154 1.00 65.88 106 ARG A N 1
ATOM 770 C CA . ARG A 1 106 ? -7.020 -9.500 23.004 1.00 65.88 106 ARG A CA 1
ATOM 771 C C . ARG A 1 106 ? -8.360 -10.040 22.524 1.00 65.88 106 ARG A C 1
ATOM 773 O O . ARG A 1 106 ? -8.505 -11.252 22.464 1.00 65.88 106 ARG A O 1
ATOM 780 N N . PHE A 1 107 ? -9.288 -9.172 22.114 1.00 63.97 107 PHE A N 1
ATOM 781 C CA . PHE A 1 107 ? -10.550 -9.598 21.503 1.00 63.97 107 PHE A CA 1
ATOM 782 C C . PHE A 1 107 ? -10.320 -10.499 20.275 1.00 63.97 107 PHE A C 1
ATOM 784 O O . PHE A 1 107 ? -10.977 -11.524 20.150 1.00 63.97 107 PHE A O 1
ATOM 791 N N . HIS A 1 108 ? -9.352 -10.165 19.412 1.00 62.53 108 HIS A N 1
ATOM 792 C CA . HIS A 1 108 ? -9.014 -10.972 18.228 1.00 62.53 108 HIS A CA 1
ATOM 793 C C . HIS A 1 108 ? -8.187 -12.234 18.543 1.00 62.53 108 HIS A C 1
ATOM 795 O O . HIS A 1 108 ? -8.166 -13.156 17.731 1.00 62.53 108 HIS A O 1
ATOM 801 N N . LEU A 1 109 ? -7.485 -12.272 19.682 1.00 57.97 109 LEU A N 1
ATOM 802 C CA . LEU A 1 109 ? -6.689 -13.421 20.139 1.00 57.97 109 LEU A CA 1
ATOM 803 C C . LEU A 1 109 ? -7.483 -14.427 20.988 1.00 57.97 109 LEU A C 1
ATOM 805 O O . LEU A 1 109 ? -7.104 -15.594 21.052 1.00 57.97 109 LEU A O 1
ATOM 809 N N . GLY A 1 110 ? -8.521 -13.969 21.687 1.00 58.97 110 GLY A N 1
ATOM 810 C CA . GLY A 1 110 ? -9.353 -14.772 22.581 1.00 58.97 110 GLY A CA 1
ATOM 811 C C . GLY A 1 110 ? -10.664 -15.241 21.946 1.00 58.97 110 GLY A C 1
ATOM 812 O O . GLY A 1 110 ? -10.832 -15.261 20.732 1.00 58.97 110 GLY A O 1
ATOM 813 N N . ASP A 1 111 ? -11.626 -15.584 22.799 1.00 52.25 111 ASP A N 1
ATOM 814 C CA . ASP A 1 111 ? -13.019 -15.887 22.441 1.00 52.25 111 ASP A CA 1
ATOM 815 C C . ASP A 1 111 ? -13.915 -14.633 22.345 1.00 52.25 111 ASP A C 1
ATOM 817 O O . ASP A 1 111 ? -15.131 -14.746 22.193 1.00 52.25 111 ASP A O 1
ATOM 821 N N . GLY A 1 112 ? -13.319 -13.439 22.439 1.00 49.28 112 GLY A N 1
ATOM 822 C CA . GLY A 1 112 ? -14.015 -12.154 22.412 1.00 49.28 112 GLY A CA 1
ATOM 823 C C . GLY A 1 112 ? -14.179 -11.449 23.771 1.00 49.28 112 GLY A C 1
ATOM 824 O O . GLY A 1 112 ? -14.995 -10.536 23.871 1.00 49.28 112 GLY A O 1
ATOM 825 N N . THR A 1 113 ? -13.427 -11.825 24.815 1.00 45.66 113 THR A N 1
ATOM 826 C CA . THR A 1 113 ? -13.505 -11.225 26.168 1.00 45.66 113 THR A CA 1
ATOM 827 C C . THR A 1 113 ? -12.255 -10.413 26.554 1.00 45.66 113 THR A C 1
ATOM 829 O O . THR A 1 113 ? -11.163 -10.645 26.034 1.00 45.66 113 THR A O 1
ATOM 832 N N . THR A 1 114 ? -12.382 -9.427 27.460 1.00 46.44 114 THR A N 1
ATOM 833 C CA . THR A 1 114 ? -11.253 -8.545 27.836 1.00 46.44 114 THR A CA 1
ATOM 834 C C . THR A 1 114 ? -11.225 -8.153 29.326 1.00 46.44 114 THR A C 1
ATOM 836 O O . THR A 1 114 ? -12.227 -7.624 29.805 1.00 46.44 114 THR A O 1
ATOM 839 N N . PRO A 1 115 ? -10.084 -8.315 30.033 1.00 44.34 115 PRO A N 1
ATOM 840 C CA . PRO A 1 115 ? -9.857 -7.758 31.375 1.00 44.34 115 PRO A CA 1
ATOM 841 C C . PRO A 1 115 ? -8.671 -6.760 31.443 1.00 44.34 115 PRO A C 1
ATOM 843 O O . PRO A 1 115 ? -7.543 -7.135 31.144 1.00 44.34 115 PRO A O 1
ATOM 846 N N . ASP A 1 116 ? -8.948 -5.510 31.832 1.00 39.22 116 ASP A N 1
ATOM 847 C CA . ASP A 1 116 ? -8.123 -4.447 32.470 1.00 39.22 116 ASP A CA 1
ATOM 848 C C . ASP A 1 116 ? -6.579 -4.318 32.243 1.00 39.22 116 ASP A C 1
ATOM 850 O O . ASP A 1 116 ? -5.813 -5.261 32.452 1.00 39.22 116 ASP A O 1
ATOM 854 N N . GLY A 1 117 ? -6.089 -3.084 31.959 1.00 33.50 117 GLY A N 1
ATOM 855 C CA . GLY A 1 117 ? -4.695 -2.615 32.236 1.00 33.50 117 GLY A CA 1
ATOM 856 C C . GLY A 1 117 ? -3.992 -1.666 31.217 1.00 33.50 117 GLY A C 1
ATOM 857 O O . GLY A 1 117 ? -4.236 -1.770 30.022 1.00 33.50 117 GLY A O 1
ATOM 858 N N . THR A 1 118 ? -3.087 -0.766 31.678 1.00 31.89 118 THR A N 1
ATOM 859 C CA . THR A 1 118 ? -2.810 0.611 31.134 1.00 31.89 118 THR A CA 1
ATOM 860 C C . THR A 1 118 ? -1.390 0.952 30.534 1.00 31.89 118 THR A C 1
ATOM 862 O O . THR A 1 118 ? -0.426 0.352 30.995 1.00 31.89 118 THR A O 1
ATOM 865 N N . LEU A 1 119 ? -1.264 2.000 29.648 1.00 27.38 119 LEU A N 1
ATOM 866 C CA . LEU A 1 119 ? -0.170 3.013 29.323 1.00 27.38 119 LEU A CA 1
ATOM 867 C C . LEU A 1 119 ? 0.265 3.202 27.825 1.00 27.38 119 LEU A C 1
ATOM 869 O O . LEU A 1 119 ? 0.608 2.197 27.242 1.00 27.38 119 LEU A O 1
ATOM 873 N N . ALA A 1 120 ? 0.389 4.462 27.301 1.00 26.59 120 ALA A N 1
ATOM 874 C CA . ALA A 1 120 ? 0.115 5.086 25.945 1.00 26.59 120 ALA A CA 1
ATOM 875 C C . ALA A 1 120 ? 1.193 5.315 24.793 1.00 26.59 120 ALA A C 1
ATOM 877 O O . ALA A 1 120 ? 2.384 5.351 25.080 1.00 26.59 120 ALA A O 1
ATOM 878 N N . 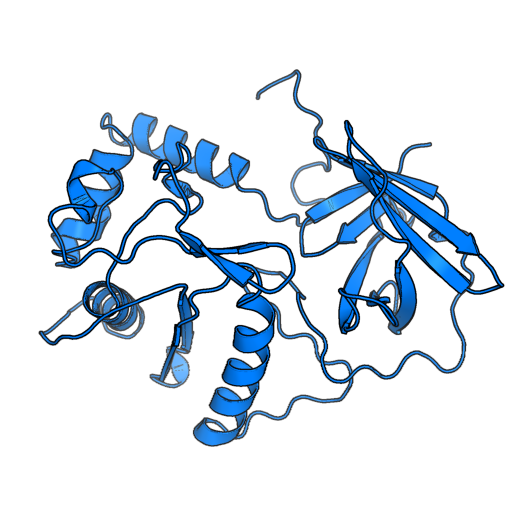ASP A 1 121 ? 0.685 5.618 23.552 1.00 28.36 121 ASP A N 1
ATOM 879 C CA . ASP A 1 121 ? 1.162 6.336 22.291 1.00 28.36 121 ASP A CA 1
ATOM 880 C C . ASP A 1 121 ? 2.408 5.922 21.434 1.00 28.36 121 ASP A C 1
ATOM 882 O O . ASP A 1 121 ? 3.398 5.495 22.022 1.00 28.36 121 ASP A O 1
ATOM 886 N N . PRO A 1 122 ? 2.532 6.237 20.093 1.00 48.84 122 PRO A N 1
ATOM 887 C CA . PRO A 1 122 ? 1.594 6.407 18.939 1.00 48.84 122 PRO A CA 1
ATOM 888 C C . PRO A 1 122 ? 2.040 5.618 17.642 1.00 48.84 122 PRO A C 1
ATOM 890 O O . PRO A 1 122 ? 2.922 4.786 17.741 1.00 48.84 122 PRO A O 1
ATOM 893 N N . ILE A 1 123 ? 1.442 5.841 16.444 1.00 47.22 123 ILE A N 1
ATOM 894 C CA . ILE A 1 123 ? 1.463 5.012 15.184 1.00 47.22 123 ILE A CA 1
ATOM 895 C C . ILE A 1 123 ? 1.831 3.553 15.373 1.00 47.22 123 ILE A C 1
ATOM 897 O O . ILE A 1 123 ? 2.991 3.159 15.465 1.00 47.22 123 ILE A O 1
ATOM 901 N N . LEU A 1 124 ? 0.789 2.762 15.236 1.00 56.78 124 LEU A N 1
ATOM 902 C CA . LEU A 1 124 ? 0.788 1.382 15.592 1.00 56.78 124 LEU A CA 1
ATOM 903 C C . LEU A 1 124 ? 0.746 0.487 14.350 1.00 56.78 124 LEU A C 1
ATOM 905 O O . LEU A 1 124 ? -0.201 0.541 13.558 1.00 56.78 124 LEU A O 1
ATOM 909 N N . LEU A 1 125 ? 1.716 -0.417 14.262 1.00 66.94 125 LEU A N 1
ATOM 910 C CA . LEU A 1 125 ? 1.455 -1.741 13.710 1.00 66.94 125 LEU A CA 1
ATOM 911 C C . LEU A 1 125 ? 1.068 -2.659 14.867 1.00 66.94 125 LEU A C 1
ATOM 913 O O . LEU A 1 125 ? 1.838 -2.806 15.811 1.00 66.94 125 LEU A O 1
ATOM 917 N N . LEU A 1 126 ? -0.117 -3.255 14.787 1.00 71.06 126 LEU A N 1
ATOM 918 C CA . LEU A 1 126 ? -0.494 -4.388 15.617 1.00 71.06 126 LEU A CA 1
ATOM 919 C C . LEU A 1 126 ? -0.508 -5.608 14.713 1.00 71.06 126 LEU A C 1
ATOM 921 O O . LEU A 1 126 ? -1.355 -5.711 13.824 1.00 71.06 126 LEU A O 1
ATOM 925 N N . GLU A 1 127 ? 0.447 -6.494 14.930 1.00 74.19 127 GLU A N 1
ATOM 926 C CA . GLU A 1 127 ? 0.457 -7.806 14.308 1.00 74.19 127 GLU A CA 1
ATOM 927 C C . GLU A 1 127 ? -0.090 -8.814 15.312 1.00 74.19 127 GLU A C 1
ATOM 929 O O . GLU A 1 127 ? 0.271 -8.795 16.491 1.00 74.19 127 GLU A O 1
ATOM 934 N N . ILE A 1 128 ? -0.994 -9.668 14.843 1.00 71.81 128 ILE A N 1
ATOM 935 C CA . ILE A 1 128 ? -1.653 -10.692 15.642 1.00 71.81 128 ILE A CA 1
ATOM 936 C C . ILE A 1 128 ? -1.455 -12.019 14.920 1.00 71.81 128 ILE A C 1
ATOM 938 O O . ILE A 1 128 ? -1.798 -12.136 13.745 1.00 71.81 128 ILE A O 1
ATOM 942 N N . VAL A 1 129 ? -0.930 -13.013 15.634 1.00 77.12 129 VAL A N 1
ATOM 943 C CA . VAL A 1 129 ? -0.739 -14.384 15.151 1.00 77.12 129 VAL A CA 1
ATOM 944 C C . VAL A 1 129 ? -1.499 -15.323 16.097 1.00 77.12 129 VAL A C 1
ATOM 946 O O . VAL A 1 129 ? -0.908 -15.857 17.046 1.00 77.12 129 VAL A O 1
ATOM 949 N N . PRO A 1 130 ? -2.824 -15.495 15.904 1.00 74.06 130 PRO A N 1
ATOM 950 C CA . PRO A 1 130 ?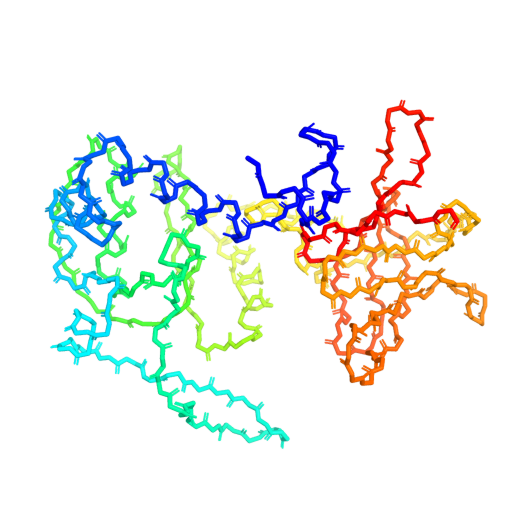 -3.673 -16.251 16.826 1.00 74.06 130 PRO A CA 1
ATOM 951 C C . PRO A 1 130 ? -3.198 -17.687 17.055 1.00 74.06 130 PRO A C 1
ATOM 953 O O . PRO A 1 130 ? -3.178 -18.162 18.187 1.00 74.06 130 PRO A O 1
ATOM 956 N N . GLU A 1 131 ? -2.703 -18.361 16.016 1.00 76.19 131 GLU A N 1
ATOM 957 C CA . GLU A 1 131 ? -2.218 -19.748 16.076 1.00 76.19 131 GLU A CA 1
ATOM 958 C C . GLU A 1 131 ? -0.972 -19.905 16.959 1.00 76.19 131 GLU A C 1
ATOM 960 O O . GLU A 1 131 ? -0.585 -21.019 17.321 1.00 76.19 131 GLU A O 1
ATOM 965 N N . LYS A 1 132 ? -0.313 -18.790 17.283 1.00 80.12 132 LYS A N 1
ATOM 966 C CA . LYS A 1 132 ? 0.855 -18.721 18.165 1.00 80.12 132 LYS A CA 1
ATOM 967 C C . LYS A 1 132 ? 0.544 -18.052 19.501 1.00 80.12 132 LYS A C 1
ATOM 969 O O . LYS A 1 132 ? 1.460 -17.925 20.309 1.00 80.12 132 LYS A O 1
ATOM 974 N N . ASN A 1 133 ? -0.710 -17.648 19.737 1.00 80.94 133 ASN A N 1
ATOM 975 C CA . ASN A 1 133 ? -1.118 -16.824 20.876 1.00 80.94 133 ASN A CA 1
ATOM 976 C C . ASN A 1 133 ? -0.168 -15.627 21.077 1.00 80.94 133 ASN A C 1
ATOM 978 O O . ASN A 1 133 ? 0.337 -15.375 22.172 1.00 80.94 133 ASN A O 1
ATOM 982 N N . PHE A 1 134 ? 0.148 -14.947 19.975 1.00 81.88 134 PHE A N 1
ATOM 983 C CA . PHE A 1 134 ? 1.153 -13.896 19.935 1.00 81.88 134 PHE A CA 1
ATOM 984 C C . PHE A 1 134 ? 0.575 -12.622 19.329 1.00 81.88 134 PHE A C 1
ATOM 986 O O . PHE A 1 134 ? -0.149 -12.667 18.334 1.00 81.88 134 PHE A O 1
ATOM 993 N N . ALA A 1 135 ? 0.937 -11.481 19.908 1.00 80.56 135 ALA A N 1
ATOM 994 C CA . ALA A 1 135 ? 0.755 -10.185 19.280 1.00 80.56 135 ALA A CA 1
ATOM 995 C C . ALA A 1 135 ? 1.934 -9.269 19.599 1.00 80.56 135 ALA A C 1
ATOM 997 O O . ALA A 1 135 ? 2.482 -9.301 20.703 1.00 80.56 135 ALA A O 1
ATOM 998 N N . VAL A 1 136 ? 2.275 -8.412 18.642 1.00 78.12 136 VAL A N 1
ATOM 999 C CA . VAL A 1 136 ? 3.245 -7.331 18.817 1.00 78.12 136 VAL A CA 1
ATOM 1000 C C . VAL A 1 136 ? 2.614 -6.008 18.404 1.00 78.12 136 VAL A C 1
ATOM 1002 O O . VAL A 1 136 ? 2.011 -5.890 17.340 1.00 78.12 136 VAL A O 1
ATOM 1005 N N . GLY A 1 137 ? 2.761 -5.006 19.271 1.00 76.81 137 GLY A N 1
ATOM 1006 C CA . GLY A 1 137 ? 2.454 -3.612 18.976 1.00 76.81 137 GLY A CA 1
ATOM 1007 C C . GLY A 1 137 ? 3.748 -2.823 18.789 1.00 76.81 137 GLY A C 1
ATOM 1008 O O . GLY A 1 137 ? 4.567 -2.777 19.704 1.00 76.81 137 GLY A O 1
ATOM 1009 N N . ILE A 1 138 ? 3.936 -2.193 17.631 1.00 73.94 138 ILE A N 1
ATOM 1010 C CA . ILE A 1 138 ? 5.094 -1.335 17.339 1.00 73.94 138 ILE A CA 1
ATOM 1011 C C . ILE A 1 138 ? 4.612 0.099 17.225 1.00 73.94 138 ILE A C 1
ATOM 1013 O O . ILE A 1 138 ? 3.743 0.370 16.403 1.00 73.94 138 ILE A O 1
ATOM 1017 N N . LEU A 1 139 ? 5.197 0.997 18.019 1.00 68.75 139 LEU A N 1
ATOM 1018 C CA . LEU A 1 139 ? 4.785 2.393 18.128 1.00 68.75 139 LEU A CA 1
ATOM 1019 C C . LEU A 1 139 ? 5.851 3.333 17.555 1.00 68.75 139 LEU A C 1
ATOM 1021 O O . LEU A 1 139 ? 7.024 3.253 17.922 1.00 68.75 139 LEU A O 1
ATOM 1025 N N . THR A 1 140 ? 5.457 4.240 16.660 1.00 59.38 140 THR A N 1
ATOM 1026 C CA . THR A 1 140 ? 6.338 5.274 16.096 1.00 59.38 140 THR A CA 1
ATOM 1027 C C . THR A 1 140 ? 5.637 6.636 16.040 1.00 59.38 140 THR A C 1
ATOM 1029 O O . THR A 1 140 ? 4.468 6.740 15.701 1.00 59.38 140 THR A O 1
ATOM 1032 N N . ASN A 1 141 ? 6.338 7.731 16.345 1.00 55.47 141 ASN A N 1
ATOM 1033 C CA . ASN A 1 141 ? 5.804 9.093 16.178 1.00 55.47 141 ASN A CA 1
ATOM 1034 C C . ASN A 1 141 ? 6.513 9.811 15.025 1.00 55.47 141 ASN A C 1
ATOM 1036 O O . ASN A 1 141 ? 7.261 10.765 15.237 1.00 55.47 141 ASN A O 1
ATOM 1040 N N . SER A 1 142 ? 6.382 9.282 13.806 1.00 56.03 142 SER A N 1
ATOM 1041 C CA . SER A 1 142 ? 7.087 9.819 12.640 1.00 56.03 142 SER A CA 1
ATOM 1042 C C . SER A 1 142 ? 6.347 9.547 11.333 1.00 56.03 142 SER A C 1
ATOM 1044 O O . SER A 1 142 ? 5.842 8.449 11.108 1.00 56.03 142 SER A O 1
ATOM 1046 N N . THR A 1 143 ? 6.383 10.508 10.405 1.00 51.62 143 THR A N 1
ATOM 1047 C CA . THR A 1 143 ? 5.910 10.333 9.017 1.00 51.62 143 THR A CA 1
ATOM 1048 C C . THR A 1 143 ? 6.770 9.356 8.204 1.00 51.62 143 THR A C 1
ATOM 1050 O O . THR A 1 143 ? 6.362 8.917 7.131 1.00 51.62 143 THR A O 1
ATOM 1053 N N . THR A 1 144 ? 7.946 8.982 8.715 1.00 58.28 144 THR A N 1
ATOM 1054 C CA . THR A 1 144 ? 8.831 7.942 8.165 1.00 58.28 144 THR A CA 1
ATOM 1055 C C . THR A 1 144 ? 8.904 6.691 9.046 1.00 58.28 144 THR A C 1
ATOM 1057 O O . THR A 1 144 ? 9.725 5.811 8.790 1.00 58.28 144 THR A O 1
ATOM 1060 N N . GLY A 1 145 ? 8.045 6.588 10.071 1.00 59.62 145 GLY A N 1
ATOM 1061 C CA . GLY A 1 145 ? 8.037 5.481 11.034 1.00 59.62 145 GLY A CA 1
ATOM 1062 C C . GLY A 1 145 ? 7.865 4.098 10.399 1.00 59.62 145 GLY A C 1
ATOM 1063 O O . GLY A 1 145 ? 8.407 3.122 10.907 1.00 59.62 145 GLY A O 1
ATOM 1064 N N . TRP A 1 146 ? 7.225 4.031 9.226 1.00 61.31 146 TRP A N 1
ATOM 1065 C CA . TRP A 1 146 ? 7.071 2.817 8.414 1.00 61.31 146 TRP A CA 1
ATOM 1066 C C . TRP A 1 146 ? 8.389 2.070 8.145 1.00 61.31 146 TRP A C 1
ATOM 1068 O O . TRP A 1 146 ? 8.383 0.845 8.065 1.00 61.31 146 TRP A O 1
ATOM 1078 N N . ARG A 1 147 ? 9.529 2.774 8.067 1.00 66.19 147 ARG A N 1
ATOM 1079 C CA . ARG A 1 147 ? 10.849 2.140 7.890 1.00 66.19 147 ARG A CA 1
ATOM 1080 C C . ARG A 1 147 ? 11.267 1.329 9.110 1.00 66.19 147 ARG A C 1
ATOM 1082 O O . ARG A 1 147 ? 11.753 0.216 8.965 1.00 66.19 147 ARG A O 1
ATOM 1089 N N . LEU A 1 148 ? 11.046 1.888 10.298 1.00 70.50 148 LEU A N 1
ATOM 1090 C CA . LEU A 1 148 ? 11.398 1.254 11.564 1.00 70.50 148 LEU A CA 1
ATOM 1091 C C . LEU A 1 148 ? 10.465 0.082 11.882 1.00 70.50 148 LEU A C 1
ATOM 1093 O O . LEU A 1 148 ? 10.914 -0.916 12.434 1.00 70.50 148 LEU A O 1
ATOM 1097 N N . ILE A 1 149 ? 9.184 0.195 11.517 1.00 72.56 149 ILE A N 1
ATOM 1098 C CA . ILE A 1 149 ? 8.170 -0.825 11.806 1.00 72.56 149 ILE A CA 1
ATOM 1099 C C . ILE A 1 149 ? 8.592 -2.197 11.269 1.00 72.56 149 ILE A C 1
ATOM 1101 O O . ILE A 1 149 ? 8.607 -3.153 12.037 1.00 72.56 149 ILE A O 1
ATOM 1105 N N . GLN A 1 150 ? 9.002 -2.290 10.000 1.00 71.56 150 GLN A N 1
ATOM 1106 C CA . GLN A 1 150 ? 9.368 -3.580 9.400 1.00 71.56 150 GLN A CA 1
ATOM 1107 C C . GLN A 1 150 ? 10.665 -4.168 9.972 1.00 71.56 150 GLN A C 1
ATOM 1109 O O . GLN A 1 150 ? 10.799 -5.385 10.091 1.00 71.56 150 GLN A O 1
ATOM 1114 N N . ASP A 1 151 ? 11.638 -3.323 10.320 1.00 76.50 151 ASP A N 1
ATOM 1115 C CA . ASP A 1 151 ? 12.890 -3.793 10.921 1.00 76.50 151 ASP A CA 1
ATOM 1116 C C . ASP A 1 151 ? 12.642 -4.353 12.329 1.00 76.50 151 ASP A C 1
ATOM 1118 O O . ASP A 1 151 ? 13.144 -5.427 12.667 1.00 76.50 151 ASP A O 1
ATOM 1122 N N . VAL A 1 152 ? 11.818 -3.663 13.126 1.00 80.44 152 VAL A N 1
ATOM 1123 C CA . VAL A 1 152 ? 11.420 -4.111 14.467 1.00 80.44 152 VAL A CA 1
ATOM 1124 C C . VAL A 1 152 ? 10.567 -5.375 14.390 1.00 80.44 152 VAL A C 1
ATOM 1126 O O . VAL A 1 152 ? 10.831 -6.317 15.128 1.00 80.44 152 VAL A O 1
ATOM 1129 N N . GLU A 1 153 ? 9.598 -5.443 13.476 1.00 79.56 153 GLU A N 1
ATOM 1130 C CA . GLU A 1 153 ? 8.770 -6.634 13.253 1.00 79.56 153 GLU A CA 1
ATOM 1131 C C . GLU A 1 153 ? 9.632 -7.861 12.924 1.00 79.56 153 GLU A C 1
ATOM 1133 O O . GLU A 1 153 ? 9.529 -8.891 13.590 1.00 79.56 153 GLU A O 1
ATOM 1138 N N . ARG A 1 154 ? 10.549 -7.745 11.950 1.00 79.69 154 ARG A N 1
ATOM 1139 C CA . ARG A 1 154 ? 11.474 -8.834 11.591 1.00 79.69 154 ARG A CA 1
ATOM 1140 C C . ARG A 1 154 ? 12.257 -9.327 12.788 1.00 79.69 154 ARG A C 1
ATOM 1142 O O . ARG A 1 154 ? 12.452 -10.532 12.931 1.00 79.69 154 ARG A O 1
ATOM 1149 N N . GLU A 1 155 ? 12.757 -8.407 13.597 1.00 85.25 155 GLU A N 1
ATOM 1150 C CA . GLU A 1 155 ? 13.557 -8.762 14.756 1.00 85.25 155 GLU A CA 1
ATOM 1151 C C . GLU A 1 155 ? 12.715 -9.433 15.840 1.00 85.25 155 GLU A C 1
ATOM 1153 O O . GLU A 1 155 ? 13.117 -10.465 16.372 1.00 85.25 155 GLU A O 1
ATOM 1158 N N . VAL A 1 156 ? 11.504 -8.937 16.088 1.00 87.00 156 VAL A N 1
ATOM 1159 C CA . VAL A 1 156 ? 10.558 -9.555 17.020 1.00 87.00 156 VAL A CA 1
ATOM 1160 C C . VAL A 1 156 ? 10.190 -10.974 16.569 1.00 87.00 156 VAL A C 1
ATOM 1162 O O . VAL A 1 156 ? 10.301 -11.915 17.357 1.00 87.00 156 VAL A O 1
ATOM 1165 N N . LEU A 1 157 ? 9.832 -11.173 15.297 1.00 84.38 157 LEU A N 1
ATOM 1166 C CA . LEU A 1 157 ? 9.488 -12.494 14.758 1.00 84.38 157 LEU A CA 1
ATOM 1167 C C . LEU A 1 157 ? 10.684 -13.464 14.776 1.00 84.38 157 LEU A C 1
ATOM 1169 O O . LEU A 1 157 ? 10.514 -14.654 15.059 1.00 84.38 157 LEU A O 1
ATOM 1173 N N . LYS A 1 158 ? 11.908 -12.977 14.526 1.00 86.00 158 LYS A N 1
ATOM 1174 C CA . LYS A 1 158 ? 13.139 -13.774 14.684 1.00 86.00 158 LYS A CA 1
ATOM 1175 C C . LYS A 1 158 ? 13.345 -14.203 16.132 1.00 86.00 158 LYS A C 1
ATOM 1177 O O . LYS A 1 158 ? 13.528 -15.390 16.385 1.00 86.00 158 LYS A O 1
ATOM 1182 N N . GLN A 1 159 ? 13.327 -13.256 17.068 1.00 88.00 159 GLN A N 1
ATOM 1183 C CA . GLN A 1 159 ? 13.675 -13.508 18.467 1.00 88.00 159 GLN A CA 1
ATOM 1184 C C . GLN A 1 159 ? 12.634 -14.374 19.182 1.00 88.00 159 GLN A C 1
ATOM 1186 O O . GLN A 1 159 ? 13.004 -15.256 19.953 1.00 88.00 159 GLN A O 1
ATOM 1191 N N . HIS A 1 160 ? 11.344 -14.162 18.909 1.00 87.00 160 HIS A N 1
ATOM 1192 C CA . HIS A 1 160 ? 10.265 -14.848 19.625 1.00 87.00 160 HIS A CA 1
ATOM 1193 C C . HIS A 1 160 ? 9.765 -16.119 18.933 1.00 87.00 160 HIS A C 1
ATOM 1195 O O . HIS A 1 160 ? 9.251 -17.016 19.604 1.00 87.00 160 HIS A O 1
ATOM 1201 N N . HIS A 1 161 ? 9.927 -16.233 17.611 1.00 85.88 161 HIS A N 1
ATOM 1202 C CA . HIS A 1 161 ? 9.390 -17.361 16.842 1.00 85.88 161 HIS A CA 1
ATOM 1203 C C . HIS A 1 161 ? 10.404 -18.038 15.917 1.00 85.88 161 HIS A C 1
ATOM 1205 O O . HIS A 1 161 ? 10.028 -18.937 15.165 1.00 85.88 161 HIS A O 1
ATOM 1211 N N . GLY A 1 162 ? 11.681 -17.647 15.970 1.00 85.50 162 GLY A N 1
ATOM 1212 C CA . GLY A 1 162 ? 12.725 -18.238 15.134 1.00 85.50 162 GLY A CA 1
ATOM 1213 C C . GLY A 1 162 ? 12.496 -18.007 13.640 1.00 85.50 162 GLY A C 1
ATOM 1214 O O . GLY A 1 162 ? 12.975 -18.792 12.822 1.00 85.50 162 GLY A O 1
ATOM 1215 N N . ALA A 1 163 ? 11.732 -16.971 13.271 1.00 83.56 163 ALA A N 1
ATOM 1216 C CA . ALA A 1 163 ? 11.422 -16.690 11.878 1.00 83.56 163 ALA A CA 1
ATOM 1217 C C . ALA A 1 163 ? 12.707 -16.416 11.088 1.00 83.56 163 ALA A C 1
ATOM 1219 O O . ALA A 1 163 ? 13.542 -15.603 11.481 1.00 83.56 163 ALA A O 1
ATOM 1220 N N . THR A 1 164 ? 12.862 -17.069 9.940 1.00 82.12 164 THR A N 1
ATOM 1221 C CA . THR A 1 164 ? 13.979 -16.820 9.027 1.00 82.12 164 THR A CA 1
ATOM 1222 C C . THR A 1 164 ? 13.478 -16.101 7.790 1.00 82.12 164 THR A C 1
ATOM 1224 O O . THR A 1 164 ? 12.569 -16.582 7.115 1.00 82.12 164 THR A O 1
ATOM 1227 N N . PHE A 1 165 ? 14.115 -14.988 7.448 1.00 77.94 165 PHE A N 1
ATOM 1228 C CA . PHE A 1 165 ? 13.786 -14.225 6.251 1.00 77.94 165 PHE A CA 1
ATOM 1229 C C . PHE A 1 165 ? 14.903 -14.415 5.224 1.00 77.94 165 PHE A C 1
ATOM 1231 O O . PHE A 1 165 ? 15.999 -13.884 5.432 1.00 77.94 165 PHE A O 1
ATOM 1238 N N . PRO A 1 166 ? 14.677 -15.181 4.141 1.00 76.19 166 PRO A N 1
ATOM 1239 C CA . PRO A 1 166 ? 15.664 -15.296 3.082 1.00 76.19 166 PRO A CA 1
ATOM 1240 C C . PRO A 1 166 ? 15.934 -13.930 2.438 1.00 76.19 166 PRO A C 1
ATOM 1242 O O . PRO A 1 166 ? 15.163 -12.975 2.571 1.00 76.19 166 PRO A O 1
ATOM 1245 N N . ARG A 1 167 ? 17.053 -13.831 1.720 1.00 76.75 167 ARG A N 1
ATOM 1246 C CA . ARG A 1 167 ? 17.384 -12.635 0.938 1.00 76.75 167 ARG A CA 1
ATOM 1247 C C . ARG A 1 167 ? 16.244 -12.320 -0.041 1.00 76.75 167 ARG A C 1
ATOM 1249 O O . ARG A 1 167 ? 15.612 -13.238 -0.560 1.00 76.75 167 ARG A O 1
ATOM 1256 N N . ASN A 1 168 ? 15.970 -11.034 -0.266 1.00 73.19 168 ASN A N 1
ATOM 1257 C CA . ASN A 1 168 ? 14.863 -10.554 -1.106 1.00 73.19 168 ASN A CA 1
ATOM 1258 C C . ASN A 1 168 ? 13.449 -10.919 -0.591 1.00 73.19 168 ASN A C 1
ATOM 1260 O O . ASN A 1 168 ? 12.470 -10.769 -1.325 1.00 73.19 168 ASN A O 1
ATOM 1264 N N . HIS A 1 169 ? 13.307 -11.369 0.664 1.00 74.38 169 HIS A N 1
ATOM 1265 C CA . HIS A 1 169 ? 11.999 -11.650 1.257 1.00 74.38 169 HIS A CA 1
ATOM 1266 C C . HIS A 1 169 ? 11.285 -10.360 1.680 1.00 74.38 169 HIS A C 1
ATOM 1268 O O . HIS A 1 169 ? 11.593 -9.747 2.711 1.00 74.38 169 HIS A O 1
ATOM 1274 N N . ALA A 1 170 ? 10.288 -9.982 0.888 1.00 66.44 170 ALA A N 1
ATOM 1275 C CA . ALA A 1 170 ? 9.324 -8.944 1.216 1.00 66.44 170 ALA A CA 1
ATOM 1276 C C . ALA A 1 170 ? 8.455 -9.355 2.407 1.00 66.44 170 ALA A C 1
ATOM 1278 O O . ALA A 1 170 ? 7.907 -10.453 2.394 1.00 66.44 170 ALA A O 1
ATOM 1279 N N . ILE A 1 171 ? 8.287 -8.466 3.385 1.00 62.69 171 ILE A N 1
ATOM 1280 C CA . ILE A 1 171 ? 7.195 -8.590 4.353 1.00 62.69 171 ILE A CA 1
ATOM 1281 C C . ILE A 1 171 ? 6.148 -7.562 3.968 1.00 62.69 171 ILE A C 1
ATOM 1283 O O . ILE A 1 171 ? 6.472 -6.402 3.701 1.00 62.69 171 ILE A O 1
ATOM 1287 N N . ALA A 1 172 ? 4.912 -8.033 3.832 1.00 58.81 172 ALA A N 1
ATOM 1288 C CA . ALA A 1 172 ? 3.818 -7.223 3.348 1.00 58.81 172 ALA A CA 1
ATOM 1289 C C . ALA A 1 172 ? 2.847 -6.894 4.480 1.00 58.81 172 ALA A C 1
ATOM 1291 O O . ALA A 1 172 ? 2.075 -7.751 4.902 1.00 58.81 172 ALA A O 1
ATOM 1292 N N . HIS A 1 173 ? 2.803 -5.635 4.905 1.00 56.31 173 HIS A N 1
ATOM 1293 C CA . HIS A 1 173 ? 1.734 -5.156 5.778 1.00 56.31 173 HIS A CA 1
ATOM 1294 C C . HIS A 1 173 ? 0.599 -4.615 4.937 1.00 56.31 173 HIS A C 1
ATOM 1296 O O . HIS A 1 173 ? 0.831 -3.811 4.042 1.00 56.31 173 HIS A O 1
ATOM 1302 N N . ARG A 1 174 ? -0.646 -5.017 5.209 1.00 53.84 174 ARG A N 1
ATOM 1303 C CA . ARG A 1 174 ? -1.811 -4.527 4.448 1.00 53.84 174 ARG A CA 1
ATOM 1304 C C . ARG A 1 174 ? -1.683 -4.788 2.935 1.00 53.84 174 ARG A C 1
ATOM 1306 O O . ARG A 1 174 ? -2.238 -4.024 2.160 1.00 53.84 174 ARG A O 1
ATOM 1313 N N . GLY A 1 175 ? -0.928 -5.809 2.508 1.00 50.72 175 GLY A N 1
ATOM 1314 C CA . GLY A 1 175 ? -0.609 -6.071 1.093 1.00 50.72 175 GLY A CA 1
ATOM 1315 C C . GLY A 1 175 ? 0.512 -5.201 0.495 1.00 50.72 175 GLY A C 1
ATOM 1316 O O . GLY A 1 175 ? 0.715 -5.222 -0.717 1.00 50.72 175 GLY A O 1
ATOM 1317 N N . LEU A 1 176 ? 1.237 -4.435 1.317 1.00 55.94 176 LEU A N 1
ATOM 1318 C CA . LEU A 1 176 ? 2.265 -3.467 0.922 1.00 55.94 176 LEU A CA 1
ATOM 1319 C C . LEU A 1 176 ? 3.676 -3.999 1.173 1.00 55.94 176 LEU A C 1
ATOM 1321 O O . LEU A 1 176 ? 4.048 -4.197 2.325 1.00 55.94 176 LEU A O 1
ATOM 1325 N N . VAL A 1 177 ? 4.507 -4.114 0.138 1.00 59.53 177 VAL A N 1
ATOM 1326 C CA . VAL A 1 177 ? 5.960 -4.275 0.318 1.00 59.53 177 VAL A CA 1
ATOM 1327 C C . VAL A 1 177 ? 6.599 -2.889 0.406 1.00 59.53 177 VAL A C 1
ATOM 1329 O O . VAL A 1 177 ? 6.960 -2.296 -0.609 1.00 59.53 177 VAL A O 1
ATOM 1332 N N . GLU A 1 178 ? 6.671 -2.319 1.609 1.00 63.88 178 GLU A N 1
ATOM 1333 C CA . GLU A 1 178 ? 7.166 -0.944 1.786 1.00 63.88 178 GLU A CA 1
ATOM 1334 C C . GLU A 1 178 ? 8.694 -0.874 1.903 1.00 63.88 178 GLU A C 1
ATOM 1336 O O . GLU A 1 178 ? 9.292 0.008 1.283 1.00 63.88 178 GLU A O 1
ATOM 1341 N N . THR A 1 179 ? 9.345 -1.818 2.599 1.00 63.00 179 THR A N 1
ATOM 1342 C CA . THR A 1 179 ? 10.813 -1.926 2.628 1.00 63.00 179 THR A CA 1
ATOM 1343 C C . THR A 1 179 ? 11.321 -3.319 2.273 1.00 63.00 179 THR A C 1
ATOM 1345 O O . THR A 1 179 ? 10.739 -4.361 2.579 1.00 63.00 179 THR A O 1
ATOM 1348 N N . LEU A 1 180 ? 12.485 -3.330 1.630 1.00 69.25 180 LEU A N 1
ATOM 1349 C CA . LEU A 1 180 ? 13.346 -4.493 1.523 1.00 69.25 180 LEU A CA 1
ATOM 1350 C C . LEU A 1 180 ? 14.754 -4.083 1.993 1.00 69.25 180 LEU A C 1
ATOM 1352 O O . LEU A 1 180 ? 15.562 -3.613 1.190 1.00 69.25 180 LEU A O 1
ATOM 1356 N N . PRO A 1 181 ? 15.067 -4.220 3.294 1.00 62.09 181 PRO A N 1
ATOM 1357 C CA . PRO A 1 181 ? 16.334 -3.733 3.852 1.00 62.09 181 PRO A CA 1
ATOM 1358 C C . PRO A 1 181 ? 17.553 -4.533 3.361 1.00 62.09 181 PRO A C 1
ATOM 1360 O O . PRO A 1 181 ? 18.671 -4.026 3.362 1.00 62.09 181 PRO A O 1
ATOM 1363 N N . ASN A 1 182 ? 17.343 -5.773 2.901 1.00 73.31 182 ASN A N 1
ATOM 1364 C CA . ASN A 1 182 ? 18.383 -6.648 2.363 1.00 73.31 182 ASN A CA 1
ATOM 1365 C C . ASN A 1 182 ? 17.980 -7.167 0.973 1.00 73.31 182 ASN A C 1
ATOM 1367 O O . ASN A 1 182 ? 17.385 -8.245 0.852 1.00 73.31 182 ASN A O 1
ATOM 1371 N N . VAL A 1 183 ? 18.277 -6.368 -0.060 1.00 81.44 183 VAL A N 1
ATOM 1372 C CA . VAL A 1 183 ? 18.070 -6.733 -1.469 1.00 81.44 183 VAL A CA 1
ATOM 1373 C C . VAL A 1 183 ? 19.391 -6.945 -2.177 1.00 81.44 183 VAL A C 1
ATOM 1375 O O . VAL A 1 183 ? 20.264 -6.081 -2.157 1.00 81.44 183 VAL A O 1
ATOM 1378 N N . GLU A 1 184 ? 19.478 -8.057 -2.889 1.00 89.44 184 GLU A N 1
ATOM 1379 C CA . GLU A 1 184 ? 20.466 -8.274 -3.934 1.00 89.44 184 GLU A CA 1
ATOM 1380 C C . GLU A 1 184 ? 19.773 -8.203 -5.296 1.00 89.44 184 GLU A C 1
ATOM 1382 O O . GLU A 1 184 ? 18.915 -9.044 -5.599 1.00 89.44 184 GLU A O 1
ATOM 1387 N N . PRO A 1 185 ? 20.108 -7.188 -6.111 1.00 91.81 185 PRO A N 1
ATOM 1388 C CA . PRO A 1 185 ? 19.651 -7.118 -7.486 1.00 91.81 185 PRO A CA 1
ATOM 1389 C C . PRO A 1 185 ? 20.110 -8.321 -8.312 1.00 91.81 185 PRO A C 1
ATOM 1391 O O . PRO A 1 185 ? 21.167 -8.902 -8.068 1.00 91.81 185 PRO A O 1
ATOM 1394 N N . LEU A 1 186 ? 19.341 -8.650 -9.348 1.00 93.25 186 LEU A N 1
ATOM 1395 C CA . LEU A 1 186 ? 19.725 -9.642 -10.345 1.00 93.25 186 LEU A CA 1
ATOM 1396 C C . LEU A 1 186 ? 21.051 -9.240 -11.000 1.00 93.25 186 LEU A C 1
ATOM 1398 O O . LEU A 1 186 ? 21.213 -8.093 -11.428 1.00 93.25 186 LEU A O 1
ATOM 1402 N N . ALA A 1 187 ? 21.957 -10.209 -11.148 1.00 93.19 187 ALA A N 1
ATOM 1403 C CA . ALA A 1 187 ? 23.236 -10.015 -11.833 1.00 93.19 187 ALA A CA 1
ATOM 1404 C C . ALA A 1 187 ? 23.052 -9.511 -13.277 1.00 93.19 187 ALA A C 1
ATOM 1406 O O . ALA A 1 187 ? 23.844 -8.708 -13.767 1.00 93.19 187 ALA A O 1
ATOM 1407 N N . THR A 1 188 ? 21.977 -9.944 -13.940 1.00 94.81 188 THR A N 1
ATOM 1408 C CA . THR A 1 188 ? 21.559 -9.456 -15.257 1.00 94.81 188 THR A CA 1
ATOM 1409 C C . THR A 1 188 ? 20.165 -8.855 -15.149 1.00 94.81 188 THR A C 1
ATOM 1411 O O . THR A 1 188 ? 19.225 -9.519 -14.715 1.00 94.81 188 THR A O 1
ATOM 1414 N N . GLN A 1 189 ? 20.039 -7.585 -15.531 1.00 95.94 189 GLN A N 1
ATOM 1415 C CA . GLN A 1 189 ? 18.762 -6.876 -15.535 1.00 95.94 189 GLN A CA 1
ATOM 1416 C C . GLN A 1 189 ? 17.937 -7.267 -16.777 1.00 95.94 189 GLN A C 1
ATOM 1418 O O . GLN A 1 189 ? 18.525 -7.496 -17.836 1.00 95.94 189 GLN A O 1
ATOM 1423 N N . PRO A 1 190 ? 16.599 -7.370 -16.666 1.00 95.44 190 PRO A N 1
ATOM 1424 C CA . PRO A 1 190 ? 15.740 -7.702 -17.799 1.00 95.44 190 PRO A CA 1
ATOM 1425 C C . PRO A 1 190 ? 15.720 -6.577 -18.844 1.00 95.44 190 PRO A C 1
ATOM 1427 O O . PRO A 1 190 ? 16.099 -5.441 -18.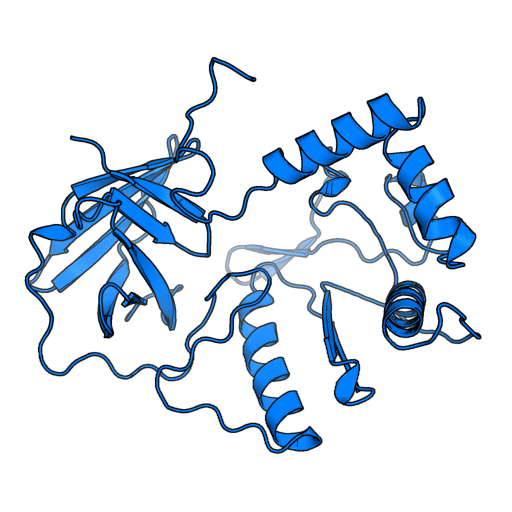554 1.00 95.44 190 PRO A O 1
ATOM 1430 N N . ASP A 1 191 ? 15.218 -6.887 -20.044 1.00 95.56 191 ASP A N 1
ATOM 1431 C CA . ASP A 1 191 ? 14.935 -5.880 -21.073 1.00 95.56 191 ASP A CA 1
ATOM 1432 C C . ASP A 1 191 ? 14.049 -4.760 -20.491 1.00 95.56 191 ASP A C 1
ATOM 1434 O O . ASP A 1 191 ? 12.972 -5.056 -19.962 1.00 95.56 191 ASP A O 1
ATOM 1438 N N . PRO A 1 192 ? 14.471 -3.482 -20.551 1.00 96.12 192 PRO A N 1
ATOM 1439 C CA . PRO A 1 192 ? 13.689 -2.378 -20.019 1.00 96.12 192 PRO A CA 1
ATOM 1440 C C . PRO A 1 192 ? 12.436 -2.052 -20.844 1.00 96.12 192 PRO A C 1
ATOM 1442 O O . PRO A 1 192 ? 11.520 -1.425 -20.305 1.00 96.12 192 PRO A O 1
ATOM 1445 N N . ALA A 1 193 ? 12.372 -2.444 -22.123 1.00 96.25 193 ALA A N 1
ATOM 1446 C CA . ALA A 1 193 ? 11.339 -1.990 -23.057 1.00 96.25 193 ALA A CA 1
ATOM 1447 C C . ALA A 1 193 ? 9.887 -2.209 -22.574 1.00 96.25 193 ALA A C 1
ATOM 1449 O O . ALA A 1 193 ? 9.084 -1.281 -22.712 1.00 96.25 193 ALA A O 1
ATOM 1450 N N . PRO A 1 194 ? 9.519 -3.345 -21.939 1.00 96.94 194 PRO A N 1
ATOM 1451 C CA . PRO A 1 194 ? 8.165 -3.550 -21.419 1.00 96.94 194 PRO A CA 1
ATOM 1452 C C . PRO A 1 194 ? 7.769 -2.595 -20.282 1.00 96.94 194 PRO A C 1
ATOM 1454 O O . PRO A 1 194 ? 6.581 -2.382 -20.057 1.00 96.94 194 PRO A O 1
ATOM 1457 N N . TYR A 1 195 ? 8.741 -2.040 -19.554 1.00 97.62 195 TYR A N 1
ATOM 1458 C CA . TYR A 1 195 ? 8.512 -1.241 -18.345 1.00 97.62 195 TYR A CA 1
ATOM 1459 C C . TYR A 1 195 ? 8.526 0.264 -18.612 1.00 97.62 195 TYR A C 1
ATOM 1461 O O . TYR A 1 195 ? 7.895 1.027 -17.875 1.00 97.62 195 TYR A O 1
ATOM 1469 N N . VAL A 1 196 ? 9.235 0.700 -19.656 1.00 97.75 196 VAL A N 1
ATOM 1470 C CA . VAL A 1 196 ? 9.322 2.112 -20.043 1.00 97.75 196 VAL A CA 1
ATOM 1471 C C . VAL A 1 196 ? 7.942 2.638 -20.437 1.00 97.75 196 VAL A C 1
ATOM 1473 O O . VAL A 1 196 ? 7.175 1.994 -21.162 1.00 97.75 196 VAL A O 1
ATOM 1476 N N . GLY A 1 197 ? 7.619 3.828 -19.942 1.00 97.44 197 GLY A N 1
ATOM 1477 C CA . GLY A 1 197 ? 6.364 4.498 -20.240 1.00 97.44 197 GLY A CA 1
ATOM 1478 C C . GLY A 1 197 ? 5.935 5.482 -19.162 1.00 97.44 197 GLY A C 1
ATOM 1479 O O . GLY A 1 197 ? 6.609 5.692 -18.148 1.00 97.44 197 GLY A O 1
ATOM 1480 N N . ARG A 1 198 ? 4.774 6.085 -19.404 1.00 97.56 198 ARG A N 1
ATOM 1481 C CA . ARG A 1 198 ? 4.078 6.937 -18.447 1.00 97.56 198 ARG A CA 1
ATOM 1482 C C . ARG A 1 198 ? 2.921 6.156 -17.837 1.00 97.56 198 ARG A C 1
ATOM 1484 O O . ARG A 1 198 ? 2.201 5.446 -18.533 1.00 97.56 198 ARG A O 1
ATOM 1491 N N . TYR A 1 199 ? 2.754 6.302 -16.532 1.00 97.94 199 TYR A N 1
ATOM 1492 C CA . TYR A 1 199 ? 1.679 5.688 -15.770 1.00 97.94 199 TYR A CA 1
ATOM 1493 C C . TYR A 1 199 ? 0.928 6.781 -15.013 1.00 97.94 199 TYR A C 1
ATOM 1495 O O . TYR A 1 199 ? 1.551 7.688 -14.468 1.00 97.94 199 TYR A O 1
ATOM 1503 N N . LEU A 1 200 ? -0.398 6.724 -14.973 1.00 95.69 200 LEU A N 1
ATOM 1504 C CA . LEU A 1 200 ? -1.249 7.735 -14.351 1.00 95.69 200 LEU A CA 1
ATOM 1505 C C . LEU A 1 200 ? -1.993 7.190 -13.133 1.00 95.69 200 LEU A C 1
ATOM 1507 O O . LEU A 1 200 ? -2.449 6.046 -13.105 1.00 95.69 200 LEU A O 1
ATOM 1511 N N . ARG A 1 201 ? -2.155 8.052 -12.131 1.00 92.44 201 ARG A N 1
ATOM 1512 C CA . ARG A 1 201 ? -3.085 7.892 -11.010 1.00 92.44 201 ARG A CA 1
ATOM 1513 C C . ARG A 1 201 ? -3.676 9.266 -10.655 1.00 92.44 201 ARG A C 1
ATOM 1515 O O . ARG A 1 201 ? -3.140 10.275 -11.104 1.00 92.44 201 ARG A O 1
ATOM 1522 N N . PRO A 1 202 ? -4.748 9.357 -9.845 1.00 88.62 202 PRO A N 1
ATOM 1523 C CA . PRO A 1 202 ? -5.503 10.604 -9.689 1.00 88.62 202 PRO A CA 1
ATOM 1524 C C . PRO A 1 202 ? -4.675 11.842 -9.319 1.00 88.62 202 PRO A C 1
ATOM 1526 O O . PRO A 1 202 ? -4.968 12.929 -9.801 1.00 88.62 202 PRO A O 1
ATOM 1529 N N . MET A 1 203 ? -3.631 11.688 -8.493 1.00 84.88 203 MET A N 1
ATOM 1530 C CA . MET A 1 203 ? -2.857 12.824 -7.976 1.00 84.88 203 MET A CA 1
ATOM 1531 C C . MET A 1 203 ? -1.516 13.086 -8.668 1.00 84.88 203 MET A C 1
ATOM 1533 O O . MET A 1 203 ? -0.912 14.136 -8.430 1.00 84.88 203 MET A O 1
ATOM 1537 N N . ASN A 1 204 ? -1.010 12.137 -9.455 1.00 91.00 204 ASN A N 1
ATOM 1538 C CA . ASN A 1 204 ? 0.278 12.275 -10.122 1.00 91.00 204 ASN A CA 1
ATOM 1539 C C . ASN A 1 204 ? 0.446 11.278 -11.274 1.00 91.00 204 ASN A C 1
ATOM 1541 O O . ASN A 1 204 ? -0.310 10.316 -11.422 1.00 91.00 204 ASN A O 1
ATOM 1545 N N . ALA A 1 205 ? 1.490 11.497 -12.062 1.00 95.38 205 ALA A N 1
ATOM 1546 C CA . ALA A 1 205 ? 2.010 10.512 -12.989 1.00 95.38 205 ALA A CA 1
ATOM 1547 C C . ALA A 1 205 ? 3.298 9.884 -12.452 1.00 95.38 205 ALA A C 1
ATOM 1549 O O . ALA A 1 205 ? 4.019 10.476 -11.653 1.00 95.38 205 ALA A O 1
ATOM 1550 N N . VAL A 1 206 ? 3.620 8.704 -12.957 1.00 97.12 206 VAL A N 1
ATOM 1551 C CA . VAL A 1 206 ? 4.902 8.037 -12.775 1.00 97.12 206 VAL A CA 1
ATOM 1552 C C . VAL A 1 206 ? 5.543 7.899 -14.149 1.00 97.12 206 VAL A C 1
ATOM 1554 O O . VAL A 1 206 ? 4.955 7.327 -15.065 1.00 97.12 206 VAL A O 1
ATOM 1557 N N . SER A 1 207 ? 6.746 8.440 -14.304 1.00 97.50 207 SER A N 1
ATOM 1558 C CA . SER A 1 207 ? 7.587 8.222 -15.477 1.00 97.50 207 SER A CA 1
ATOM 1559 C C . SER A 1 207 ? 8.550 7.083 -15.189 1.00 97.50 207 SER A C 1
ATOM 1561 O O . SER A 1 207 ? 9.272 7.133 -14.196 1.00 97.50 207 SER A O 1
ATOM 1563 N N . VAL A 1 208 ? 8.612 6.107 -16.090 1.00 98.12 208 VAL A N 1
ATOM 1564 C CA . VAL A 1 208 ? 9.625 5.047 -16.085 1.00 98.12 208 VAL A CA 1
ATOM 1565 C C . VAL A 1 208 ? 10.413 5.151 -17.380 1.00 98.12 208 VAL A C 1
ATOM 1567 O O . VAL A 1 208 ? 9.826 5.128 -18.462 1.00 98.12 208 VAL A O 1
ATOM 1570 N N . ARG A 1 209 ? 11.732 5.320 -17.286 1.00 98.00 209 ARG A N 1
ATOM 1571 C CA . ARG A 1 209 ? 12.601 5.565 -18.449 1.00 98.00 209 ARG A CA 1
ATOM 1572 C C . ARG A 1 209 ? 14.006 5.025 -18.222 1.00 98.00 209 ARG A C 1
ATOM 1574 O O . ARG A 1 209 ? 14.371 4.713 -17.093 1.00 98.00 209 ARG A O 1
ATOM 1581 N N . VAL A 1 210 ? 14.782 4.919 -19.296 1.00 97.62 210 VAL A N 1
ATOM 1582 C CA . VAL A 1 210 ? 16.197 4.546 -19.222 1.00 97.62 210 VAL A CA 1
ATOM 1583 C C . VAL A 1 210 ? 17.046 5.813 -19.166 1.00 97.62 210 VAL A C 1
ATOM 1585 O O . VAL A 1 210 ? 16.953 6.655 -20.054 1.00 97.62 210 VAL A O 1
ATOM 1588 N N . GLU A 1 211 ? 17.891 5.930 -18.148 1.00 95.62 211 GLU A N 1
ATOM 1589 C CA . GLU A 1 211 ? 18.901 6.983 -18.012 1.00 95.62 211 GLU A CA 1
ATOM 1590 C C . GLU A 1 211 ? 20.241 6.351 -17.636 1.00 95.62 211 GLU A C 1
ATOM 1592 O O . GLU A 1 211 ? 20.314 5.516 -16.735 1.00 95.62 211 GLU A O 1
ATOM 1597 N N . GLY A 1 212 ? 21.312 6.702 -18.355 1.00 88.38 212 GLY A N 1
ATOM 1598 C CA . GLY A 1 212 ? 22.648 6.157 -18.080 1.00 88.38 212 GLY A CA 1
ATOM 1599 C C . GLY A 1 212 ? 22.721 4.622 -18.121 1.00 88.38 212 GLY A C 1
ATOM 1600 O O . GLY A 1 212 ? 23.480 4.024 -17.364 1.00 88.38 212 GLY A O 1
ATOM 1601 N N . GLY A 1 213 ? 21.893 3.976 -18.953 1.00 87.94 213 GLY A N 1
ATOM 1602 C CA . GLY A 1 213 ? 21.819 2.514 -19.065 1.00 87.94 213 GLY A CA 1
ATOM 1603 C C . GLY A 1 213 ? 21.070 1.810 -17.927 1.00 87.94 213 GLY A C 1
ATOM 1604 O O . GLY A 1 213 ? 21.104 0.584 -17.853 1.00 87.94 213 GLY A O 1
ATOM 1605 N N . ARG A 1 214 ? 20.392 2.550 -17.041 1.00 90.88 214 ARG A N 1
ATOM 1606 C CA . ARG A 1 214 ? 19.589 2.002 -15.936 1.00 90.88 214 ARG A CA 1
ATOM 1607 C C . ARG A 1 214 ? 18.146 2.464 -16.042 1.00 90.88 214 ARG A C 1
ATOM 1609 O O . ARG A 1 214 ? 17.875 3.551 -16.544 1.00 90.88 214 ARG A O 1
ATOM 1616 N N . LEU A 1 215 ? 17.218 1.651 -15.546 1.00 97.00 215 LEU A N 1
ATOM 1617 C CA . LEU A 1 215 ? 15.844 2.102 -15.366 1.00 97.00 215 LEU A CA 1
ATOM 1618 C C . LEU A 1 215 ? 15.766 3.058 -14.180 1.00 97.00 215 LEU A C 1
ATOM 1620 O O . LEU A 1 215 ? 16.325 2.809 -13.110 1.00 97.00 215 LEU A O 1
ATOM 1624 N N . VAL A 1 216 ? 15.038 4.145 -14.384 1.00 97.75 216 VAL A N 1
ATOM 1625 C CA . VAL A 1 216 ? 14.728 5.125 -13.354 1.00 97.75 216 VAL A CA 1
ATOM 1626 C C . VAL A 1 216 ? 13.226 5.353 -13.298 1.00 97.75 216 VAL A C 1
ATOM 1628 O O . VAL A 1 216 ? 12.525 5.286 -14.313 1.00 97.75 216 VAL A O 1
ATOM 1631 N N . VAL A 1 217 ? 12.743 5.639 -12.095 1.00 97.31 217 VAL A N 1
ATOM 1632 C CA . VAL A 1 217 ? 11.356 5.990 -11.808 1.00 97.31 217 VAL A CA 1
ATOM 1633 C C . VAL A 1 217 ? 11.320 7.422 -11.293 1.00 97.31 217 VAL A C 1
ATOM 1635 O O . VAL A 1 217 ? 12.168 7.831 -10.504 1.00 97.31 217 VAL A O 1
ATOM 1638 N N . GLN A 1 218 ? 10.336 8.201 -11.726 1.00 96.81 218 GLN A N 1
ATOM 1639 C CA . GLN A 1 218 ? 10.126 9.551 -11.219 1.00 96.81 218 GLN A CA 1
ATOM 1640 C C . GLN A 1 218 ? 8.638 9.831 -11.054 1.00 96.81 218 GLN A C 1
ATOM 1642 O O . GLN A 1 218 ? 7.862 9.680 -11.999 1.00 96.81 218 GLN A O 1
ATOM 1647 N N . GLU A 1 219 ? 8.242 10.269 -9.862 1.00 94.81 219 GLU A N 1
ATOM 1648 C CA . GLU A 1 219 ? 6.888 10.762 -9.628 1.00 94.81 219 GLU A CA 1
ATOM 1649 C C . GLU A 1 219 ? 6.763 12.224 -10.067 1.00 94.81 219 GLU A C 1
ATOM 1651 O O . GLU A 1 219 ? 7.574 13.078 -9.704 1.00 94.81 219 GLU A O 1
ATOM 1656 N N . LEU A 1 220 ? 5.715 12.505 -10.834 1.00 95.31 220 LEU A N 1
ATOM 1657 C CA . LEU A 1 220 ? 5.395 13.795 -11.430 1.00 95.31 220 LEU A CA 1
ATOM 1658 C C . LEU A 1 220 ? 4.030 14.248 -10.891 1.00 95.31 220 LEU A C 1
ATOM 1660 O O . LEU A 1 220 ? 3.001 13.853 -11.448 1.00 95.31 220 LEU A O 1
ATOM 1664 N N . PRO A 1 221 ? 3.990 14.999 -9.775 1.00 92.06 221 PRO A N 1
ATOM 1665 C CA . PRO A 1 221 ? 2.751 15.538 -9.219 1.00 92.06 221 PRO A CA 1
ATOM 1666 C C . PRO A 1 221 ? 1.933 16.314 -10.258 1.00 92.06 221 PRO A C 1
ATOM 1668 O O . PRO A 1 221 ? 2.504 16.958 -11.132 1.00 92.06 221 PRO A O 1
ATOM 1671 N N . ASN A 1 222 ? 0.600 16.310 -10.139 1.00 89.00 222 ASN A N 1
ATOM 1672 C CA . ASN A 1 222 ? -0.250 17.137 -11.012 1.00 89.00 222 ASN A CA 1
ATOM 1673 C C . ASN A 1 222 ? 0.018 18.647 -10.844 1.00 89.00 222 ASN A C 1
ATOM 1675 O O . ASN A 1 222 ? -0.308 19.429 -11.731 1.00 89.00 222 ASN A O 1
ATOM 1679 N N . GLY A 1 223 ? 0.599 19.054 -9.711 1.00 88.50 223 GLY A N 1
ATOM 1680 C CA . GLY A 1 223 ? 1.060 20.415 -9.459 1.00 88.50 223 GLY A CA 1
ATOM 1681 C C . GLY A 1 223 ? 2.290 20.430 -8.552 1.00 88.50 223 GLY A C 1
ATOM 1682 O O . GLY A 1 223 ? 2.417 19.593 -7.656 1.00 88.50 223 GLY A O 1
ATOM 1683 N N . GLY A 1 224 ? 3.176 21.399 -8.781 1.00 88.44 224 GLY A N 1
ATOM 1684 C CA . GLY A 1 224 ? 4.482 21.501 -8.128 1.00 88.44 224 GLY A CA 1
ATOM 1685 C C . GLY A 1 224 ? 5.603 20.818 -8.915 1.00 88.44 224 GLY A C 1
ATOM 1686 O O . GLY A 1 224 ? 5.406 20.362 -10.040 1.00 88.44 224 GLY A O 1
ATOM 1687 N N . GLU A 1 225 ? 6.788 20.768 -8.311 1.00 92.56 225 GLU A N 1
ATOM 1688 C CA . GLU A 1 225 ? 7.988 20.230 -8.955 1.00 92.56 225 GLU A CA 1
ATOM 1689 C C . GLU A 1 225 ? 8.000 18.691 -9.003 1.00 92.56 225 GLU A C 1
ATOM 1691 O O . GLU A 1 225 ? 7.502 18.030 -8.077 1.00 92.56 225 GLU A O 1
ATOM 1696 N N . PRO A 1 226 ? 8.617 18.095 -10.042 1.00 93.38 226 PRO A N 1
ATOM 1697 C CA . PRO A 1 226 ? 8.928 16.672 -10.078 1.00 93.38 226 PRO A CA 1
ATOM 1698 C C . PRO A 1 226 ? 9.661 16.203 -8.818 1.00 93.38 226 PRO A C 1
ATOM 1700 O O . PRO A 1 226 ? 10.535 16.888 -8.282 1.00 93.38 226 PRO A O 1
ATOM 1703 N N . ARG A 1 227 ? 9.353 14.985 -8.363 1.00 92.50 227 ARG A N 1
ATOM 1704 C CA . ARG A 1 227 ? 10.150 14.341 -7.312 1.00 92.50 227 ARG A CA 1
ATOM 1705 C C . ARG A 1 227 ? 11.554 14.004 -7.839 1.00 92.50 227 ARG A C 1
ATOM 1707 O O . ARG A 1 227 ? 11.736 13.902 -9.059 1.00 92.50 227 ARG A O 1
ATOM 1714 N N . PRO A 1 228 ? 12.547 13.815 -6.948 1.00 94.12 228 PRO A N 1
ATOM 1715 C CA . PRO A 1 228 ? 13.858 13.313 -7.342 1.00 94.12 228 PRO A CA 1
ATOM 1716 C C . PRO A 1 228 ? 13.751 12.028 -8.168 1.00 94.12 228 PRO A C 1
ATOM 1718 O O . PRO A 1 228 ? 12.846 11.217 -7.969 1.00 94.12 228 PRO A O 1
ATOM 1721 N N . VAL A 1 229 ? 14.675 11.858 -9.109 1.00 96.19 229 VAL A N 1
ATOM 1722 C CA . VAL A 1 229 ? 14.779 10.637 -9.911 1.00 96.19 229 VAL A CA 1
ATOM 1723 C C . VAL A 1 229 ? 15.254 9.493 -9.017 1.00 96.19 229 VAL A C 1
ATOM 1725 O O . VAL A 1 229 ? 16.200 9.658 -8.251 1.00 96.19 229 VAL A O 1
ATOM 1728 N N . MET A 1 230 ? 14.599 8.339 -9.125 1.00 95.94 230 MET A N 1
ATOM 1729 C CA . MET A 1 230 ? 14.862 7.156 -8.309 1.00 95.94 230 MET A CA 1
ATOM 1730 C C . MET A 1 230 ? 15.393 6.032 -9.207 1.00 95.94 230 MET A C 1
ATOM 1732 O O . MET A 1 230 ? 14.609 5.416 -9.937 1.00 95.94 230 MET A O 1
ATOM 1736 N N . PRO A 1 231 ? 16.709 5.755 -9.202 1.00 96.38 231 PRO A N 1
ATOM 1737 C CA . PRO A 1 231 ? 17.266 4.611 -9.913 1.00 96.38 231 PRO A CA 1
ATOM 1738 C C . PRO A 1 231 ? 16.748 3.304 -9.318 1.00 96.38 231 PRO A C 1
ATOM 1740 O O . PRO A 1 231 ? 16.707 3.161 -8.093 1.00 96.38 231 PRO A O 1
ATOM 1743 N N . ILE A 1 232 ? 16.370 2.356 -10.177 1.00 96.25 232 ILE A N 1
ATOM 1744 C CA . ILE A 1 232 ? 15.844 1.057 -9.753 1.00 96.25 232 ILE A CA 1
ATOM 1745 C C . ILE A 1 232 ? 16.655 -0.107 -10.316 1.00 96.25 232 ILE A C 1
ATOM 1747 O O . ILE A 1 232 ? 17.244 -0.019 -11.394 1.00 96.25 232 ILE A O 1
ATOM 1751 N N . ALA A 1 233 ? 16.637 -1.226 -9.596 1.00 95.75 233 ALA A N 1
ATOM 1752 C CA . ALA A 1 233 ? 17.157 -2.499 -10.076 1.00 95.75 233 ALA A CA 1
ATOM 1753 C C . ALA A 1 233 ? 16.201 -3.641 -9.724 1.00 95.75 233 ALA A C 1
ATOM 1755 O O . ALA A 1 233 ? 15.659 -3.696 -8.618 1.00 95.75 233 ALA A O 1
ATOM 1756 N N . PHE A 1 234 ? 15.999 -4.560 -10.664 1.00 95.62 234 PHE A N 1
ATOM 1757 C CA . PHE A 1 234 ? 15.207 -5.764 -10.465 1.00 95.62 234 PHE A CA 1
ATOM 1758 C C . PHE A 1 234 ? 15.931 -6.744 -9.555 1.00 95.62 234 PHE A C 1
ATOM 1760 O O . PHE A 1 234 ? 17.134 -6.962 -9.706 1.00 95.62 234 PHE A O 1
ATOM 1767 N N . PHE A 1 235 ? 15.175 -7.366 -8.656 1.00 92.69 235 PHE A N 1
ATOM 1768 C CA . PHE A 1 235 ? 15.612 -8.463 -7.786 1.00 92.69 235 PHE A CA 1
ATOM 1769 C C . PHE A 1 235 ? 14.767 -9.735 -7.984 1.00 92.69 235 PHE A C 1
ATOM 1771 O O . PHE A 1 235 ? 15.002 -10.756 -7.342 1.00 92.69 235 PHE A O 1
ATOM 1778 N N . GLY A 1 236 ? 13.776 -9.677 -8.878 1.00 91.69 236 GLY A N 1
ATOM 1779 C CA . GLY A 1 236 ? 12.920 -10.787 -9.278 1.00 91.69 236 GLY A CA 1
ATOM 1780 C C . GLY A 1 236 ? 12.021 -10.397 -10.458 1.00 91.69 236 GLY A C 1
ATOM 1781 O O . GLY A 1 236 ? 12.087 -9.254 -10.922 1.00 91.69 236 GLY A O 1
ATOM 1782 N N . PRO A 1 237 ? 11.176 -11.319 -10.952 1.00 92.56 237 PRO A N 1
ATOM 1783 C CA . PRO A 1 237 ? 10.256 -11.044 -12.055 1.00 92.56 237 PRO A CA 1
ATOM 1784 C C . PRO A 1 237 ? 9.337 -9.871 -11.723 1.00 92.56 237 PRO A C 1
ATOM 1786 O O . PRO A 1 237 ? 8.625 -9.916 -10.722 1.00 92.56 237 PRO A O 1
ATOM 1789 N N . ASP A 1 238 ? 9.395 -8.820 -12.544 1.00 95.25 238 ASP A N 1
ATOM 1790 C CA . ASP A 1 238 ? 8.605 -7.593 -12.403 1.00 95.25 238 ASP A CA 1
ATOM 1791 C C . ASP A 1 238 ? 8.735 -6.883 -11.033 1.00 95.25 238 ASP A C 1
ATOM 1793 O O . ASP A 1 238 ? 7.928 -6.020 -10.688 1.00 95.25 238 ASP A O 1
ATOM 1797 N N . ARG A 1 239 ? 9.764 -7.216 -10.244 1.00 93.06 239 ARG A N 1
ATOM 1798 C CA . ARG A 1 239 ? 10.002 -6.675 -8.901 1.00 93.06 239 ARG A CA 1
ATOM 1799 C C . ARG A 1 239 ? 11.343 -5.972 -8.839 1.00 93.06 239 ARG A C 1
ATOM 1801 O O . ARG A 1 239 ? 12.386 -6.587 -9.073 1.00 93.06 239 ARG A O 1
ATOM 1808 N N . ALA A 1 240 ? 11.307 -4.697 -8.488 1.00 93.81 240 ALA A N 1
ATOM 1809 C CA . ALA A 1 240 ? 12.465 -3.829 -8.412 1.00 93.81 240 ALA A CA 1
ATOM 1810 C C . ALA A 1 240 ? 12.546 -3.098 -7.071 1.00 93.81 240 ALA A C 1
ATOM 1812 O O . ALA A 1 240 ? 11.576 -2.993 -6.320 1.00 93.81 240 ALA A O 1
ATOM 1813 N N . VAL A 1 241 ? 13.740 -2.612 -6.758 1.00 92.06 241 VAL A N 1
ATOM 1814 C CA . VAL A 1 241 ? 14.028 -1.814 -5.569 1.00 92.06 241 VAL A CA 1
ATOM 1815 C C . VAL A 1 241 ? 14.694 -0.514 -5.989 1.00 92.06 241 VAL A C 1
ATOM 1817 O O . VAL A 1 241 ? 15.470 -0.500 -6.946 1.00 92.06 241 VAL A O 1
ATOM 1820 N N . ILE A 1 242 ? 14.418 0.567 -5.267 1.00 92.88 242 ILE A N 1
ATOM 1821 C CA . ILE A 1 242 ? 15.160 1.821 -5.405 1.00 92.88 242 ILE A CA 1
ATOM 1822 C C . ILE A 1 242 ? 16.569 1.634 -4.835 1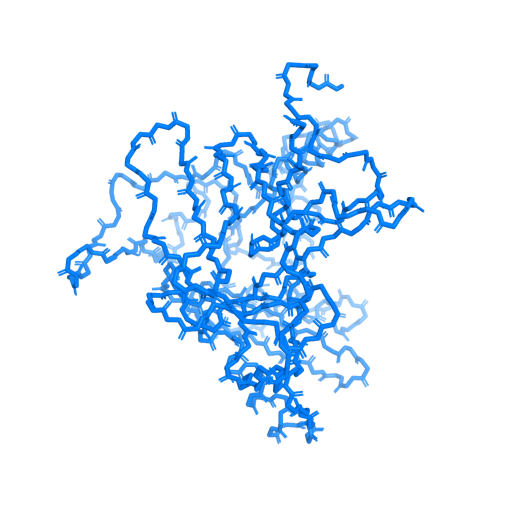.00 92.88 242 ILE A C 1
ATOM 1824 O O . ILE A 1 242 ? 16.737 1.216 -3.687 1.00 92.88 242 ILE A O 1
ATOM 1828 N N . THR A 1 243 ? 17.595 1.951 -5.623 1.00 92.56 243 THR A N 1
ATOM 1829 C CA . THR A 1 243 ? 18.996 1.674 -5.264 1.00 92.56 243 THR A CA 1
ATOM 1830 C C . THR A 1 243 ? 19.736 2.864 -4.659 1.00 92.56 243 THR A C 1
ATOM 1832 O O . THR A 1 243 ? 20.809 2.676 -4.086 1.00 92.56 243 THR A O 1
ATOM 1835 N N . ASP A 1 244 ? 19.196 4.076 -4.783 1.00 90.56 244 ASP A N 1
ATOM 1836 C CA . ASP A 1 244 ? 19.860 5.307 -4.347 1.00 90.56 244 ASP A CA 1
ATOM 1837 C C . ASP A 1 244 ? 18.861 6.401 -3.928 1.00 90.56 244 ASP A C 1
ATOM 1839 O O . ASP A 1 244 ? 17.676 6.334 -4.253 1.00 90.56 244 ASP A O 1
ATOM 1843 N N . GLY A 1 245 ? 19.348 7.412 -3.207 1.00 86.69 245 GLY A N 1
ATOM 1844 C CA . GLY A 1 245 ? 18.562 8.538 -2.712 1.00 86.69 245 GLY A CA 1
ATOM 1845 C C . GLY A 1 245 ? 17.755 8.236 -1.445 1.00 86.69 245 GLY A C 1
ATOM 1846 O O . GLY A 1 245 ? 17.923 7.210 -0.784 1.00 86.69 245 GLY A O 1
ATOM 1847 N N . ASN A 1 246 ? 16.857 9.162 -1.098 1.00 81.62 246 ASN A N 1
ATOM 1848 C CA . ASN A 1 246 ? 16.107 9.139 0.166 1.00 81.62 246 ASN A CA 1
ATOM 1849 C C . ASN A 1 246 ? 15.145 7.954 0.311 1.00 81.62 246 ASN A C 1
ATOM 1851 O O . ASN A 1 246 ? 14.744 7.646 1.434 1.00 81.62 246 ASN A O 1
ATOM 1855 N N . ASP A 1 247 ? 14.773 7.323 -0.802 1.00 83.94 247 ASP A N 1
ATOM 1856 C CA . ASP A 1 247 ? 13.835 6.199 -0.857 1.00 83.94 247 ASP A CA 1
ATOM 1857 C C . ASP A 1 247 ? 14.531 4.867 -1.170 1.00 83.94 247 ASP A C 1
ATOM 1859 O O . ASP A 1 247 ? 13.873 3.870 -1.466 1.00 83.94 247 ASP A O 1
ATOM 1863 N N . ARG A 1 248 ? 15.867 4.814 -1.064 1.00 87.00 248 ARG A N 1
ATOM 1864 C CA . ARG A 1 248 ? 16.639 3.573 -1.195 1.00 87.00 248 ARG A CA 1
ATOM 1865 C C . ARG A 1 248 ? 16.047 2.453 -0.329 1.00 87.00 248 ARG A C 1
ATOM 1867 O O . ARG A 1 248 ? 15.780 2.643 0.855 1.00 87.00 248 ARG A O 1
ATOM 1874 N N . GLY A 1 249 ? 15.893 1.270 -0.925 1.00 83.75 249 GLY A N 1
ATOM 1875 C CA . GLY A 1 249 ? 15.316 0.085 -0.279 1.00 83.75 249 GLY A CA 1
ATOM 1876 C C . GLY A 1 249 ? 13.793 -0.031 -0.407 1.00 83.75 249 GLY A C 1
ATOM 1877 O O . GLY A 1 249 ? 13.228 -1.056 -0.028 1.00 83.75 249 GLY A O 1
ATOM 1878 N N . GLN A 1 250 ? 13.118 0.978 -0.962 1.00 84.69 250 GLN A N 1
ATOM 1879 C CA . GLN A 1 250 ? 11.688 0.915 -1.252 1.00 84.69 250 GLN A CA 1
ATOM 1880 C C . GLN A 1 250 ? 11.413 0.039 -2.480 1.00 84.69 250 GLN A C 1
ATOM 1882 O O . GLN A 1 250 ? 12.139 0.097 -3.478 1.00 84.69 250 GLN A O 1
ATOM 1887 N N . SER A 1 251 ? 10.358 -0.775 -2.408 1.00 86.56 251 SER A N 1
ATOM 1888 C CA . SER A 1 251 ? 9.976 -1.678 -3.495 1.00 86.56 251 SER A CA 1
ATOM 1889 C C . SER A 1 251 ? 9.115 -0.990 -4.559 1.00 86.56 251 SER A C 1
ATOM 1891 O O . SER A 1 251 ? 8.265 -0.146 -4.266 1.00 86.56 251 SER A O 1
ATOM 1893 N N . ILE A 1 252 ? 9.334 -1.406 -5.804 1.00 91.62 252 ILE A N 1
ATOM 1894 C CA . ILE A 1 252 ? 8.562 -1.073 -6.994 1.00 91.62 252 ILE A CA 1
ATOM 1895 C C . ILE A 1 252 ? 8.126 -2.391 -7.633 1.00 91.62 252 ILE A C 1
ATOM 1897 O O . ILE A 1 252 ? 8.953 -3.271 -7.876 1.00 91.62 252 ILE A O 1
ATOM 1901 N N . GLU A 1 253 ? 6.841 -2.526 -7.942 1.00 93.62 253 GLU A N 1
ATOM 1902 C CA . GLU A 1 253 ? 6.322 -3.698 -8.653 1.00 93.62 253 GLU A CA 1
ATOM 1903 C C . GLU A 1 253 ? 5.701 -3.270 -9.976 1.00 93.62 253 GLU A C 1
ATOM 1905 O O . GLU A 1 253 ? 4.918 -2.322 -10.032 1.00 93.62 253 GLU A O 1
ATOM 1910 N N . PHE A 1 254 ? 6.003 -3.991 -11.044 1.00 96.19 254 PHE A N 1
ATOM 1911 C CA . PHE A 1 254 ? 5.295 -3.872 -12.307 1.00 96.19 254 PHE A CA 1
ATOM 1912 C C . PHE A 1 254 ? 4.222 -4.956 -12.352 1.00 96.19 254 PHE A C 1
ATOM 1914 O O . PHE A 1 254 ? 4.488 -6.132 -12.134 1.00 96.19 254 PHE A O 1
ATOM 1921 N N . VAL A 1 255 ? 2.974 -4.565 -12.592 1.00 95.62 255 VAL A N 1
ATOM 1922 C CA . VAL A 1 255 ? 1.847 -5.500 -12.591 1.00 95.62 255 VAL A CA 1
ATOM 1923 C C . VAL A 1 255 ? 1.397 -5.718 -14.023 1.00 95.62 255 VAL A C 1
ATOM 1925 O O . VAL A 1 255 ? 1.103 -4.768 -14.761 1.00 95.62 255 VAL A O 1
ATOM 1928 N N . ARG A 1 256 ? 1.350 -6.989 -14.416 1.00 96.00 256 ARG A N 1
ATOM 1929 C CA . ARG A 1 256 ? 0.877 -7.411 -15.731 1.00 96.00 256 ARG A CA 1
ATOM 1930 C C . ARG A 1 256 ? -0.636 -7.596 -15.730 1.00 96.00 256 ARG A C 1
ATOM 1932 O O . ARG A 1 256 ? -1.218 -8.011 -14.733 1.00 96.00 256 ARG A O 1
ATOM 1939 N N . ASN A 1 257 ? -1.272 -7.274 -16.850 1.00 94.62 257 ASN A N 1
ATOM 1940 C CA . ASN A 1 257 ? -2.677 -7.600 -17.085 1.00 94.62 257 ASN A CA 1
ATOM 1941 C C . ASN A 1 257 ? -2.845 -9.072 -17.512 1.00 94.62 257 ASN A C 1
ATOM 1943 O O . ASN A 1 257 ? -1.870 -9.805 -17.669 1.00 94.62 257 ASN A O 1
ATOM 1947 N N . ALA A 1 258 ? -4.091 -9.495 -17.743 1.00 93.25 258 ALA A N 1
ATOM 1948 C CA . ALA A 1 258 ? -4.409 -10.860 -18.174 1.00 93.25 258 ALA A CA 1
ATOM 1949 C C . ALA A 1 258 ? -3.756 -11.266 -19.514 1.00 93.25 258 ALA A C 1
ATOM 1951 O O . ALA A 1 258 ? -3.574 -12.451 -19.764 1.00 93.25 258 ALA A O 1
ATOM 1952 N N . ALA A 1 259 ? -3.372 -10.299 -20.355 1.00 94.69 259 ALA A N 1
ATOM 1953 C CA . ALA A 1 259 ? -2.654 -10.536 -21.608 1.00 94.69 259 ALA A CA 1
ATOM 1954 C C . ALA A 1 259 ? -1.122 -10.606 -21.426 1.00 94.69 259 ALA A C 1
ATOM 1956 O O . ALA A 1 259 ? -0.388 -10.722 -22.404 1.00 94.69 259 ALA A O 1
ATOM 1957 N N . GLY A 1 260 ? -0.618 -10.497 -20.193 1.00 95.38 260 GLY A N 1
ATOM 1958 C CA . GLY A 1 260 ? 0.812 -10.535 -19.882 1.00 95.38 260 GLY A CA 1
ATOM 1959 C C . GLY A 1 260 ? 1.558 -9.223 -20.141 1.00 95.38 260 GLY A C 1
ATOM 1960 O O . GLY A 1 260 ? 2.769 -9.162 -19.927 1.00 95.38 260 GLY A O 1
ATOM 1961 N N . ALA A 1 261 ? 0.875 -8.155 -20.558 1.00 95.81 261 ALA A N 1
ATOM 1962 C CA . ALA A 1 261 ? 1.493 -6.846 -20.754 1.00 95.81 261 ALA A CA 1
ATOM 1963 C C . ALA A 1 261 ? 1.612 -6.099 -19.420 1.00 95.81 261 ALA A C 1
ATOM 1965 O O . ALA A 1 261 ? 0.660 -6.085 -18.636 1.00 95.81 261 ALA A O 1
ATOM 1966 N N . VAL A 1 262 ? 2.755 -5.449 -19.172 1.00 97.31 262 VAL A N 1
ATOM 1967 C CA . VAL A 1 262 ? 2.915 -4.534 -18.030 1.00 97.31 262 VAL A CA 1
ATOM 1968 C C . VAL A 1 262 ? 1.931 -3.386 -18.208 1.00 97.31 262 VAL A C 1
ATOM 1970 O O . VAL A 1 262 ? 2.027 -2.611 -19.157 1.00 97.31 262 VAL A O 1
ATOM 1973 N N . ASN A 1 263 ? 0.959 -3.307 -17.306 1.00 96.81 263 ASN A N 1
ATOM 1974 C CA . ASN A 1 263 ? -0.147 -2.364 -17.413 1.00 96.81 263 ASN A CA 1
ATOM 1975 C C . ASN A 1 263 ? -0.253 -1.451 -16.192 1.00 96.81 263 ASN A C 1
ATOM 1977 O O . ASN A 1 263 ? -0.917 -0.421 -16.258 1.00 96.81 263 ASN A O 1
ATOM 1981 N N . TRP A 1 264 ? 0.436 -1.777 -15.097 1.00 97.44 264 TRP A N 1
ATOM 1982 C CA . TRP A 1 264 ? 0.557 -0.890 -13.949 1.00 97.44 264 TRP A CA 1
ATOM 1983 C C . TRP A 1 264 ? 1.968 -0.893 -13.372 1.00 97.44 264 TRP A C 1
ATOM 1985 O O . TRP A 1 264 ? 2.692 -1.882 -13.470 1.00 97.44 264 TRP A O 1
ATOM 1995 N N . VAL A 1 265 ? 2.311 0.200 -12.700 1.00 96.75 265 VAL A N 1
ATOM 1996 C CA . VAL A 1 265 ? 3.443 0.280 -11.773 1.00 96.75 265 VAL A CA 1
ATOM 1997 C C . VAL A 1 265 ? 2.905 0.566 -10.378 1.00 96.75 265 VAL A C 1
ATOM 1999 O O . VAL A 1 265 ? 2.052 1.435 -10.202 1.00 96.75 265 VAL A O 1
ATOM 2002 N N . ARG A 1 266 ? 3.370 -0.177 -9.379 1.00 93.19 266 ARG A N 1
ATOM 2003 C CA . ARG A 1 266 ? 3.011 -0.031 -7.972 1.00 93.19 266 ARG A CA 1
ATOM 2004 C C . ARG A 1 266 ? 4.189 0.561 -7.220 1.00 93.19 266 ARG A C 1
ATOM 2006 O O . ARG A 1 266 ? 5.269 -0.021 -7.196 1.00 93.19 266 ARG A O 1
ATOM 2013 N N . ILE A 1 267 ? 3.940 1.695 -6.576 1.00 88.12 267 ILE A N 1
ATOM 2014 C CA . ILE A 1 267 ? 4.902 2.391 -5.719 1.00 88.12 267 ILE A CA 1
ATOM 2015 C C . ILE A 1 267 ? 4.254 2.530 -4.348 1.00 88.12 267 ILE A C 1
ATOM 2017 O O . ILE A 1 267 ? 3.187 3.146 -4.243 1.00 88.12 267 ILE A O 1
ATOM 2021 N N . VAL A 1 268 ? 4.854 1.909 -3.326 1.00 75.69 268 VAL A N 1
ATOM 2022 C CA . VAL A 1 268 ? 4.338 1.889 -1.940 1.00 75.69 268 VAL A CA 1
ATOM 2023 C C . VAL A 1 268 ? 2.848 1.524 -1.906 1.00 75.69 268 VAL A C 1
ATOM 2025 O O . VAL A 1 268 ? 1.997 2.257 -1.401 1.00 75.69 268 VAL A O 1
ATOM 2028 N N . GLY A 1 269 ? 2.499 0.423 -2.579 1.00 79.88 269 GLY A N 1
ATOM 2029 C CA . GLY A 1 269 ? 1.136 -0.109 -2.578 1.00 79.88 269 GLY A CA 1
ATOM 2030 C C . GLY A 1 269 ? 0.097 0.539 -3.462 1.00 79.88 269 GLY A C 1
ATOM 2031 O O . GLY A 1 269 ? -1.017 0.026 -3.556 1.00 79.88 269 GLY A O 1
ATOM 2032 N N . ARG A 1 270 ? 0.416 1.667 -4.090 1.00 86.81 270 ARG A N 1
ATOM 2033 C CA . ARG A 1 270 ? -0.520 2.366 -4.967 1.00 86.81 270 ARG A CA 1
ATOM 2034 C C . ARG A 1 270 ? -0.122 2.152 -6.407 1.00 86.81 270 ARG A C 1
ATOM 2036 O O . ARG A 1 270 ? 0.997 2.491 -6.795 1.00 86.81 270 ARG A O 1
ATOM 2043 N N . VAL A 1 271 ? -1.048 1.620 -7.194 1.00 93.62 271 VAL A N 1
ATOM 2044 C CA . VAL A 1 271 ? -0.828 1.440 -8.627 1.00 93.62 271 VAL A CA 1
ATOM 2045 C C . VAL A 1 271 ? -1.058 2.747 -9.384 1.00 93.62 271 VAL A C 1
ATOM 2047 O O . VAL A 1 271 ? -1.896 3.567 -9.006 1.00 93.62 271 VAL A O 1
ATOM 2050 N N . ALA A 1 272 ? -0.305 2.929 -10.457 1.00 95.50 272 ALA A N 1
ATOM 2051 C CA . ALA A 1 272 ? -0.578 3.855 -11.542 1.00 95.50 272 ALA A CA 1
ATOM 2052 C C . ALA A 1 272 ? -0.720 3.029 -12.826 1.00 95.50 272 ALA A C 1
ATOM 2054 O O . ALA A 1 272 ? 0.055 2.097 -13.043 1.00 95.50 272 ALA A O 1
ATOM 2055 N N . VAL A 1 273 ? -1.723 3.331 -13.648 1.00 96.75 273 VAL A N 1
ATOM 2056 C CA . VAL A 1 273 ? -2.030 2.586 -14.879 1.00 96.75 273 VAL A CA 1
ATOM 2057 C C . VAL A 1 273 ? -1.268 3.158 -16.055 1.00 96.75 273 VAL A C 1
ATOM 2059 O O . VAL A 1 273 ? -1.159 4.374 -16.190 1.00 96.75 273 VAL A O 1
ATOM 2062 N N . ARG A 1 274 ? -0.727 2.288 -16.900 1.00 96.62 274 ARG A N 1
ATOM 2063 C CA . ARG A 1 274 ? 0.016 2.672 -18.094 1.00 96.62 274 ARG A CA 1
ATOM 2064 C C . ARG A 1 274 ? -0.890 3.464 -19.030 1.00 96.62 274 ARG A C 1
ATOM 2066 O O . ARG A 1 274 ? -2.033 3.078 -19.267 1.00 96.62 274 ARG A O 1
ATOM 2073 N N . THR A 1 275 ? -0.376 4.563 -19.560 1.00 91.31 275 THR A N 1
ATOM 2074 C CA . THR A 1 275 ? -1.014 5.283 -20.661 1.00 91.31 275 THR A CA 1
ATOM 2075 C C . THR A 1 275 ? -0.330 4.932 -21.964 1.00 91.31 275 THR A C 1
ATOM 2077 O O . THR A 1 275 ? 0.894 4.785 -21.989 1.00 91.31 275 THR A O 1
ATOM 2080 N N . ASN A 1 276 ? -1.135 4.804 -23.016 1.00 65.06 276 ASN A N 1
ATOM 2081 C CA . ASN A 1 276 ? -0.644 4.710 -24.387 1.00 65.06 276 ASN A CA 1
ATOM 2082 C C . ASN A 1 276 ? 0.119 5.975 -24.787 1.00 65.06 276 ASN A C 1
ATOM 2084 O O . ASN A 1 276 ? -0.258 7.064 -24.291 1.00 65.06 276 ASN A O 1
#

Radius of gyration: 21.06 Å; chains: 1; bounding box: 52×43×57 Å

Foldseek 3Di:
DPVPFDDQDDPPQDFFDDLVVLLVVLVVQCVVVVDHSQVSCCVVPCVLLVQCQKGQAPVSNVVDPDDFAWAADPNDIDTDPPDDQDPSSRRDRIDGFVQSVVSVQVCVLDVRDDDDDDDGADDWDWDHDNVVSDIDIDGDRYPPCVVVVVVVVVVCCCVPPVDDADAPRFDADVNWRFFRPGHDFDPDADDCVLVAAWFDHRFWIWGWDDDPNFIWIWTGGPDDDIDDIFTWGHRDVQKIAGCDDPSGRGIKGFRAGPVRGRQWIDGRRHITGGDD

Sequence (276 aa):
MMPDLMQVAPPTAAWSYNNAGFSVSGRVMEAVTGTSINQAVRDLIFTPLGLAHAGSTAGEFLVNRFAAGHGVRNGAPFLQRPFSPSVSVTAGDVGVCITDLLQYARFHLGDGTTPDGTLADPILLLEIVPEKNFAVGILTNSTTGWRLIQDVEREVLKQHHGATFPRNHAIAHRGLVETLPNVEPLATQPDPAPYVGRYLRPMNAVSVRVEGGRLVVQELPNGGEPRPVMPIAFFGPDRAVITDGNDRGQSIEFVRNAAGAVNWVRIVGRVAVRTN

Secondary structure (DSSP, 8-state):
--TTS---S-TTTS----HHHHHHHHHHHHHHHSS-HHHHHIIIIITTTT-TT-BSSHHHHTTSS-PPPEEEETTEEEE--S----S-HHHH--B--HHHHHHHHHHHHSSS-----------EEEEEEGGGTEEEEEE--STTTHHHHHHHHHHHHHHHH-----TT----BTTB----SS----SSPPPSTTT-EEEEETTEEEEEEEETTEEEEEEEESSSPPPPPEEEEEEETTEEEE-SSTTTT-EEEEEE-TTS-EEEEEETTEEEEEE-

pLDDT: mean 82.17, std 14.55, range [26.59, 98.12]